Protein AF-A0A957Z8S4-F1 (afdb_monomer_lite)

Foldseek 3Di:
DQLCCQCPVVVHPQSQWDCVPPPPVTGGCLPPLQQQLLSVQLNVVVVPDPSVVSNVVSLLVLLVLQLVLQLLQQLLVCVVVVNQDDPNDHDPVSNVVSNVRSNCRSVQPLLVVCVVVVVSLVNNCNLVSQLVSLLVVLLDPDDLVSNLVSLLSNLVSLLSNCSSHVVVSVVVVVVSVVSLVVSCVVVVVVCVVCVCSSCVSVVSSVVSNCVSCVSSCVSCVVVCVVVPDPDDDDPVVCVVQAADPCLQDDDALPPPPCNVVQVPDPDPRHDSRRSHPDDD

Structure (mmCIF, N/CA/C/O backbone):
data_AF-A0A957Z8S4-F1
#
_entry.id   AF-A0A957Z8S4-F1
#
loop_
_atom_site.group_PDB
_atom_site.id
_atom_site.type_symbol
_atom_site.label_atom_id
_atom_site.label_alt_id
_atom_site.label_comp_id
_atom_site.label_asym_id
_atom_site.label_entity_id
_atom_site.label_seq_id
_atom_site.pdbx_PDB_ins_code
_atom_site.Cartn_x
_atom_site.Cartn_y
_atom_site.Cartn_z
_atom_site.occupancy
_atom_site.B_iso_or_equiv
_atom_site.auth_seq_id
_atom_site.auth_comp_id
_atom_site.auth_asym_id
_atom_site.auth_atom_id
_atom_site.pdbx_PDB_model_num
ATOM 1 N N . TRP A 1 1 ? 14.642 2.491 -13.824 1.00 86.69 1 TRP A N 1
ATOM 2 C CA . TRP A 1 1 ? 15.297 3.084 -15.006 1.00 86.69 1 TRP A CA 1
ATOM 3 C C . TRP A 1 1 ? 14.273 3.551 -16.038 1.00 86.69 1 TRP A C 1
ATOM 5 O O . TRP A 1 1 ? 14.286 4.730 -16.349 1.00 86.69 1 TRP A O 1
ATOM 15 N N . TRP A 1 2 ? 13.342 2.698 -16.491 1.00 90.06 2 TRP A N 1
ATOM 16 C CA . TRP A 1 2 ? 12.396 3.017 -17.577 1.00 90.06 2 TRP A CA 1
ATOM 17 C C . TRP A 1 2 ? 11.624 4.332 -17.405 1.00 90.06 2 TRP A C 1
ATOM 19 O O . TRP A 1 2 ? 11.578 5.152 -18.312 1.00 90.06 2 TRP A O 1
ATOM 29 N N . LEU A 1 3 ? 11.066 4.571 -16.218 1.00 92.38 3 LEU A N 1
ATOM 30 C CA . LEU A 1 3 ? 10.309 5.798 -15.957 1.00 92.38 3 LEU A CA 1
ATOM 31 C C . LEU A 1 3 ? 11.163 7.067 -16.034 1.00 92.38 3 LEU A C 1
ATOM 33 O O . LEU A 1 3 ? 10.661 8.098 -16.463 1.00 92.38 3 LEU A O 1
ATOM 37 N N . ARG A 1 4 ? 12.450 6.992 -15.667 1.00 92.12 4 ARG A N 1
ATOM 38 C CA . ARG A 1 4 ? 13.388 8.109 -15.845 1.00 92.12 4 ARG A CA 1
ATOM 39 C C . ARG A 1 4 ? 13.613 8.371 -17.330 1.00 92.12 4 ARG A C 1
ATOM 41 O O . ARG A 1 4 ? 13.445 9.501 -17.760 1.00 92.12 4 ARG A O 1
ATOM 48 N N . GLU A 1 5 ? 13.914 7.321 -18.086 1.00 92.19 5 GLU A N 1
ATOM 49 C CA . GLU A 1 5 ? 14.116 7.397 -19.536 1.00 92.19 5 GLU A CA 1
ATOM 50 C C . GLU A 1 5 ? 12.907 8.037 -20.238 1.00 92.19 5 GLU A C 1
ATOM 52 O O . GLU A 1 5 ? 13.050 8.997 -20.987 1.00 92.19 5 GLU A O 1
ATOM 57 N N . ARG A 1 6 ? 11.687 7.576 -19.935 1.00 92.12 6 ARG A N 1
ATOM 58 C CA . ARG A 1 6 ? 10.465 8.132 -20.533 1.00 92.12 6 ARG A CA 1
ATOM 59 C C . ARG A 1 6 ? 10.199 9.582 -20.141 1.00 92.12 6 ARG A C 1
ATOM 61 O O . ARG A 1 6 ? 10.007 10.423 -21.013 1.00 92.12 6 ARG A O 1
ATOM 68 N N . VAL A 1 7 ? 10.175 9.868 -18.841 1.00 93.62 7 VAL A N 1
ATOM 69 C CA . VAL A 1 7 ? 9.715 11.168 -18.331 1.00 93.62 7 VAL A CA 1
ATOM 70 C C . VAL A 1 7 ? 10.783 12.248 -18.483 1.00 93.62 7 VAL A C 1
ATOM 72 O O . VAL A 1 7 ? 10.449 13.391 -18.781 1.00 93.62 7 VAL A O 1
ATOM 75 N N . VAL A 1 8 ? 12.054 11.907 -18.262 1.00 93.31 8 VAL A N 1
ATOM 76 C CA . VAL A 1 8 ? 13.163 12.869 -18.234 1.00 93.31 8 VAL A CA 1
ATOM 77 C C . VAL A 1 8 ? 13.862 12.928 -19.581 1.00 93.31 8 VAL A C 1
ATOM 79 O O . VAL A 1 8 ? 13.931 13.999 -20.175 1.00 93.31 8 VAL A O 1
ATOM 82 N N . ASP A 1 9 ? 14.367 11.795 -20.068 1.00 92.12 9 ASP A N 1
ATOM 83 C CA . ASP A 1 9 ? 15.242 11.788 -21.244 1.00 92.12 9 ASP A CA 1
ATOM 84 C C . ASP A 1 9 ? 14.434 11.971 -22.546 1.00 92.12 9 ASP A C 1
ATOM 86 O O . ASP A 1 9 ? 14.868 12.670 -23.460 1.00 92.12 9 ASP A O 1
ATOM 90 N N . GLN A 1 10 ? 13.216 11.424 -22.607 1.00 92.88 10 GLN A N 1
ATOM 91 C CA . GLN A 1 10 ? 12.324 11.523 -23.773 1.00 92.88 10 GLN A CA 1
ATOM 92 C C . GLN A 1 10 ? 11.217 12.573 -23.627 1.00 92.88 10 GLN A C 1
ATOM 94 O O . GLN A 1 10 ? 10.448 12.777 -24.568 1.00 92.88 10 GLN A O 1
ATOM 99 N N . ALA A 1 11 ? 11.116 13.220 -22.460 1.00 92.44 11 ALA A N 1
ATOM 100 C CA . ALA A 1 11 ? 10.086 14.209 -22.139 1.00 92.44 11 ALA A CA 1
ATOM 101 C C . ALA A 1 11 ? 8.647 13.743 -22.460 1.00 92.44 11 ALA A C 1
ATOM 103 O O . ALA A 1 11 ? 7.799 14.536 -22.871 1.00 92.44 11 ALA A O 1
ATOM 104 N N . ASN A 1 12 ? 8.365 12.449 -22.272 1.00 90.94 12 ASN A N 1
ATOM 105 C CA . ASN A 1 12 ? 7.068 11.845 -22.548 1.00 90.94 12 ASN A CA 1
ATOM 106 C C . ASN A 1 12 ? 6.406 11.357 -21.250 1.00 90.94 12 ASN A C 1
ATOM 108 O O . ASN A 1 12 ? 6.950 10.525 -20.523 1.00 90.94 12 ASN A O 1
ATOM 112 N N . LEU A 1 13 ? 5.210 11.880 -20.970 1.00 89.38 13 LEU A N 1
ATOM 113 C CA . LEU A 1 13 ? 4.423 11.534 -19.783 1.00 89.38 13 LEU A CA 1
ATOM 114 C C . LEU A 1 13 ? 3.631 10.229 -19.941 1.00 89.38 13 LEU A C 1
ATOM 116 O O . LEU A 1 13 ? 3.110 9.714 -18.952 1.00 89.38 13 LEU A O 1
ATOM 120 N N . ASP A 1 14 ? 3.554 9.678 -21.153 1.00 90.62 14 ASP A N 1
ATOM 121 C CA . ASP A 1 14 ? 3.026 8.338 -21.375 1.00 90.62 14 ASP A CA 1
ATOM 122 C C . ASP A 1 14 ? 4.048 7.285 -20.922 1.00 90.62 14 ASP A C 1
ATOM 124 O O . ASP A 1 14 ? 4.946 6.863 -21.657 1.00 90.62 14 ASP A O 1
ATOM 128 N N . ILE A 1 15 ? 3.913 6.884 -19.658 1.00 92.38 15 ILE A N 1
ATOM 129 C CA . ILE A 1 15 ? 4.759 5.866 -19.027 1.00 92.38 15 ILE A CA 1
ATOM 130 C C . ILE A 1 15 ? 4.310 4.432 -19.339 1.00 92.38 15 ILE A C 1
ATOM 132 O O . ILE A 1 15 ? 5.049 3.493 -19.026 1.00 92.38 15 ILE A O 1
ATOM 136 N N . PHE A 1 16 ? 3.117 4.259 -19.916 1.00 92.94 16 PHE A N 1
ATOM 137 C CA . PHE A 1 16 ? 2.485 2.956 -20.093 1.00 92.94 16 PHE A CA 1
ATOM 138 C C . PHE A 1 16 ? 2.810 2.348 -21.454 1.00 92.94 16 PHE A C 1
ATOM 140 O O . PHE A 1 16 ? 3.095 1.159 -21.519 1.00 92.94 16 PHE A O 1
ATOM 147 N N . HIS A 1 17 ? 2.873 3.128 -22.531 1.00 90.38 17 HIS A N 1
ATOM 148 C CA . HIS A 1 17 ? 3.166 2.556 -23.846 1.00 90.38 17 HIS A CA 1
ATOM 149 C C . HIS A 1 17 ? 4.672 2.477 -24.117 1.00 90.38 17 HIS A C 1
ATOM 151 O O . HIS A 1 17 ? 5.415 3.452 -23.965 1.00 90.38 17 HIS A O 1
ATOM 157 N N . ALA A 1 18 ? 5.147 1.313 -24.567 1.00 89.19 18 ALA A N 1
ATOM 158 C CA . ALA A 1 18 ? 6.527 1.077 -24.986 1.00 89.19 18 ALA A CA 1
ATOM 159 C C . ALA A 1 18 ? 6.583 0.648 -26.462 1.00 89.19 18 ALA A C 1
ATOM 161 O O . ALA A 1 18 ? 6.181 -0.454 -26.815 1.00 89.19 18 ALA A O 1
ATOM 162 N N . GLY A 1 19 ? 7.108 1.523 -27.330 1.00 86.06 19 GLY A N 1
ATOM 163 C CA . GLY A 1 19 ? 7.147 1.302 -28.789 1.00 86.06 19 GLY A CA 1
ATOM 164 C C . GLY A 1 19 ? 8.352 0.507 -29.305 1.00 86.06 19 GLY A C 1
ATOM 165 O O . GLY A 1 19 ? 8.361 0.072 -30.455 1.00 86.06 19 GLY A O 1
ATOM 166 N N . TRP A 1 20 ? 9.380 0.337 -28.472 1.00 85.75 20 TRP A N 1
ATOM 167 C CA . TRP A 1 20 ? 10.589 -0.419 -28.815 1.00 85.75 20 TRP A CA 1
ATOM 168 C C . TRP A 1 20 ? 10.516 -1.879 -28.353 1.00 85.75 20 TRP A C 1
ATOM 170 O O . TRP A 1 20 ? 11.159 -2.741 -28.947 1.00 85.75 20 TRP A O 1
ATOM 180 N N . MET A 1 21 ? 9.728 -2.171 -27.313 1.00 87.50 21 MET A N 1
ATOM 181 C CA . MET A 1 21 ? 9.414 -3.547 -26.934 1.00 87.50 21 MET A CA 1
ATOM 182 C C . MET A 1 21 ? 8.432 -4.122 -27.957 1.00 87.50 21 MET A C 1
ATOM 184 O O . MET A 1 21 ? 7.448 -3.470 -28.292 1.00 87.50 21 MET A O 1
ATOM 188 N N . PHE A 1 22 ? 8.704 -5.332 -28.451 1.00 87.62 22 PHE A N 1
ATOM 189 C CA . PHE A 1 22 ? 7.856 -6.027 -29.431 1.00 87.62 22 PHE A CA 1
ATOM 190 C C . PHE A 1 22 ? 7.586 -5.225 -30.716 1.00 87.62 22 PHE A C 1
ATOM 192 O O . PHE A 1 22 ? 6.494 -5.277 -31.277 1.00 87.62 22 PHE A O 1
ATOM 199 N N . HIS A 1 23 ? 8.574 -4.470 -31.205 1.00 87.56 23 HIS A N 1
ATOM 200 C CA . HIS A 1 23 ? 8.442 -3.745 -32.471 1.00 87.56 23 HIS A CA 1
ATOM 201 C C . HIS A 1 23 ? 8.105 -4.706 -33.637 1.00 87.56 23 HIS A C 1
ATOM 203 O O . HIS A 1 23 ? 8.753 -5.751 -33.743 1.00 87.56 23 HIS A O 1
ATOM 209 N N . PRO A 1 24 ? 7.142 -4.379 -34.528 1.00 88.44 24 PRO A N 1
ATOM 210 C CA . PRO A 1 24 ? 6.407 -3.109 -34.660 1.00 88.44 24 PRO A CA 1
ATOM 211 C C . PRO A 1 24 ? 5.082 -3.015 -33.879 1.00 88.44 24 PRO A C 1
ATOM 213 O O . PRO A 1 24 ? 4.382 -2.017 -34.005 1.00 88.44 24 PRO A O 1
ATOM 216 N N . ILE A 1 25 ? 4.724 -4.033 -33.094 1.00 83.38 25 ILE A N 1
ATOM 217 C CA . ILE A 1 25 ? 3.415 -4.168 -32.433 1.00 83.38 25 ILE A CA 1
ATOM 218 C C . ILE A 1 25 ? 3.286 -3.222 -31.230 1.00 83.38 25 ILE A C 1
ATOM 220 O O . ILE A 1 25 ? 2.195 -2.717 -30.977 1.00 83.38 25 ILE A O 1
ATOM 224 N N . SER A 1 26 ? 4.400 -2.906 -30.554 1.00 86.25 26 SER A N 1
ATOM 225 C CA . SER A 1 26 ? 4.443 -2.173 -29.275 1.00 86.25 26 SER A CA 1
ATOM 226 C C . SER A 1 26 ? 3.726 -2.910 -28.135 1.00 86.25 26 SER A C 1
ATOM 228 O O . SER A 1 26 ? 3.132 -3.965 -28.342 1.00 86.25 26 SER A O 1
ATOM 230 N N . ILE A 1 27 ? 3.835 -2.405 -26.905 1.00 88.88 27 ILE A N 1
ATOM 231 C CA . ILE A 1 27 ? 3.168 -3.014 -25.748 1.00 88.88 27 ILE A CA 1
ATOM 232 C C . ILE A 1 27 ? 2.672 -1.968 -24.754 1.00 88.88 27 ILE A C 1
ATOM 234 O O . ILE A 1 27 ? 3.336 -0.952 -24.515 1.00 88.88 27 ILE A O 1
ATOM 238 N N . ASN A 1 28 ? 1.525 -2.254 -24.143 1.00 90.38 28 ASN A N 1
ATOM 239 C CA . ASN A 1 28 ? 0.973 -1.487 -23.040 1.00 90.38 28 ASN A CA 1
ATOM 240 C C . ASN A 1 28 ? 1.389 -2.092 -21.695 1.00 90.38 28 ASN A C 1
ATOM 242 O O . ASN A 1 28 ? 0.895 -3.130 -21.262 1.00 90.38 28 ASN A O 1
ATOM 246 N N . LEU A 1 29 ? 2.295 -1.411 -21.002 1.00 90.50 29 LEU A N 1
ATOM 247 C CA . LEU A 1 29 ? 2.830 -1.816 -19.708 1.00 90.50 29 LEU A CA 1
ATOM 248 C C . LEU A 1 29 ? 1.815 -1.690 -18.564 1.00 90.50 29 LEU A C 1
ATOM 250 O O . LEU A 1 29 ? 2.108 -2.168 -17.471 1.00 90.50 29 LEU A O 1
ATOM 254 N N . ALA A 1 30 ? 0.640 -1.083 -18.782 1.00 88.44 30 ALA A N 1
ATOM 255 C CA . ALA A 1 30 ? -0.417 -1.020 -17.770 1.00 88.44 30 ALA A CA 1
ATOM 256 C C . ALA A 1 30 ? -0.962 -2.412 -17.393 1.00 88.44 30 ALA A C 1
ATOM 258 O O . ALA A 1 30 ? -1.397 -2.603 -16.260 1.00 88.44 30 ALA A O 1
ATOM 259 N N . PHE A 1 31 ? -0.889 -3.383 -18.311 1.00 84.19 31 PHE A N 1
ATOM 260 C CA . PHE A 1 31 ? -1.257 -4.788 -18.074 1.00 84.19 31 PHE A CA 1
ATOM 261 C C . PHE A 1 31 ? -0.089 -5.661 -17.593 1.00 84.19 31 PHE A C 1
ATOM 263 O O . PHE A 1 31 ? -0.264 -6.854 -17.349 1.00 84.19 31 PHE A O 1
ATOM 270 N N . TYR A 1 32 ? 1.104 -5.084 -17.446 1.00 82.62 32 TYR A N 1
ATOM 271 C CA . TYR A 1 32 ? 2.306 -5.783 -16.999 1.00 82.62 32 TYR A CA 1
ATOM 272 C C . TYR A 1 32 ? 2.748 -5.285 -15.620 1.00 82.62 32 TYR A C 1
ATOM 274 O O . TYR A 1 32 ? 2.189 -4.349 -15.054 1.00 82.62 32 TYR A O 1
ATOM 282 N N . THR A 1 33 ? 3.786 -5.908 -15.065 1.00 81.00 33 THR A N 1
ATOM 283 C CA . THR A 1 33 ? 4.333 -5.646 -13.721 1.00 81.00 33 THR A CA 1
ATOM 284 C C . THR A 1 33 ? 5.097 -4.317 -13.606 1.00 81.00 33 THR A C 1
ATOM 286 O O . THR A 1 33 ? 6.100 -4.208 -12.893 1.00 81.00 33 THR A O 1
ATOM 289 N N . LEU A 1 34 ? 4.652 -3.275 -14.316 1.00 88.56 34 LEU A N 1
ATOM 290 C CA . LEU A 1 34 ? 5.180 -1.932 -14.145 1.00 88.56 34 LEU A CA 1
ATOM 291 C C . LEU A 1 34 ? 4.868 -1.454 -12.723 1.00 88.56 34 LEU A C 1
ATOM 293 O O . LEU A 1 34 ? 3.748 -1.589 -12.239 1.00 88.56 34 LEU A O 1
ATOM 297 N N . THR A 1 35 ? 5.852 -0.834 -12.072 1.00 92.25 35 THR A N 1
ATOM 298 C CA . THR A 1 35 ? 5.706 -0.267 -10.722 1.00 92.25 35 THR A CA 1
ATOM 299 C C . THR A 1 35 ? 5.835 1.262 -10.758 1.00 92.25 35 THR A C 1
ATOM 301 O O . THR A 1 35 ? 6.881 1.802 -10.373 1.00 92.25 35 THR A O 1
ATOM 304 N N . PRO A 1 36 ? 4.823 2.008 -11.263 1.00 93.94 36 PRO A N 1
ATOM 305 C CA . PRO A 1 36 ? 4.946 3.441 -11.499 1.00 93.94 36 PRO A CA 1
ATOM 306 C C . PRO A 1 36 ? 5.420 4.250 -10.300 1.00 93.94 36 PRO A C 1
ATOM 308 O O . PRO A 1 36 ? 6.302 5.090 -10.450 1.00 93.94 36 PRO A O 1
ATOM 311 N N . LEU A 1 37 ? 4.896 3.980 -9.102 1.00 94.50 37 LEU A N 1
ATOM 312 C CA . LEU A 1 37 ? 5.285 4.741 -7.915 1.00 94.50 37 LEU A CA 1
ATOM 313 C C . LEU A 1 37 ? 6.775 4.571 -7.604 1.00 94.50 37 LEU A C 1
ATOM 315 O O . LEU A 1 37 ? 7.484 5.557 -7.417 1.00 94.50 37 LEU A O 1
ATOM 319 N N . ASN A 1 38 ? 7.266 3.331 -7.603 1.00 93.50 38 ASN A N 1
ATOM 320 C CA . ASN A 1 38 ? 8.678 3.045 -7.354 1.00 93.50 38 ASN A CA 1
ATOM 321 C C . ASN A 1 38 ? 9.562 3.663 -8.441 1.00 93.50 38 ASN A C 1
ATOM 323 O O . ASN A 1 38 ? 10.593 4.263 -8.140 1.00 93.50 38 ASN A O 1
ATOM 327 N N . GLY A 1 39 ? 9.146 3.570 -9.705 1.00 93.31 39 GLY A N 1
ATOM 328 C CA . GLY A 1 39 ? 9.870 4.181 -10.810 1.00 93.31 39 GLY A CA 1
ATOM 329 C C . GLY A 1 39 ? 9.919 5.708 -10.712 1.00 93.31 39 GLY A C 1
ATOM 330 O O . GLY A 1 39 ? 10.995 6.269 -10.896 1.00 93.31 39 GLY A O 1
ATOM 331 N N . LEU A 1 40 ? 8.822 6.377 -10.349 1.00 94.38 40 LEU A N 1
ATOM 332 C CA . LEU A 1 40 ? 8.774 7.833 -10.173 1.00 94.38 40 LEU A CA 1
ATOM 333 C C . LEU A 1 40 ? 9.634 8.284 -8.987 1.00 94.38 40 LEU A C 1
ATOM 335 O O . LEU A 1 40 ? 10.447 9.195 -9.131 1.00 94.38 40 LEU A O 1
ATOM 339 N N . LEU A 1 41 ? 9.537 7.602 -7.841 1.00 94.44 41 LEU A N 1
ATOM 340 C CA . LEU A 1 41 ? 10.402 7.870 -6.686 1.00 94.44 41 LEU A CA 1
ATOM 341 C C . LEU A 1 41 ? 11.883 7.656 -7.029 1.00 94.44 41 LEU A C 1
ATOM 343 O O . LEU A 1 41 ? 12.749 8.404 -6.571 1.00 94.44 41 LEU A O 1
ATOM 347 N N . SER A 1 42 ? 12.181 6.676 -7.887 1.00 95.12 42 SER A N 1
ATOM 348 C CA . SER A 1 42 ? 13.548 6.424 -8.335 1.00 95.12 42 SER A CA 1
ATOM 349 C C . SER A 1 42 ? 14.124 7.574 -9.162 1.00 95.12 42 SER A C 1
ATOM 351 O O . SER A 1 42 ? 15.343 7.712 -9.174 1.00 95.12 42 SER A O 1
ATOM 353 N N . ILE A 1 43 ? 13.306 8.394 -9.839 1.00 94.69 43 ILE A N 1
ATOM 354 C CA . ILE A 1 43 ? 13.785 9.545 -10.629 1.00 94.69 43 ILE A CA 1
ATOM 355 C C . ILE A 1 43 ? 14.454 10.560 -9.703 1.00 94.69 43 ILE A C 1
ATOM 357 O O . ILE A 1 43 ? 15.586 10.969 -9.956 1.00 94.69 43 ILE A O 1
ATOM 361 N N . ALA A 1 44 ? 13.785 10.911 -8.600 1.00 93.19 44 ALA A N 1
ATOM 362 C CA . ALA A 1 44 ? 14.321 11.846 -7.617 1.00 93.19 44 ALA A CA 1
ATOM 363 C C . ALA A 1 44 ? 15.643 11.336 -7.020 1.00 93.19 44 ALA A C 1
ATOM 365 O O . ALA A 1 44 ? 16.615 12.082 -6.949 1.00 93.19 44 ALA A O 1
ATOM 366 N N . LEU A 1 45 ? 15.719 10.049 -6.666 1.00 94.38 45 LEU A N 1
ATOM 367 C CA . LEU A 1 45 ? 16.945 9.443 -6.131 1.00 94.38 45 LEU A CA 1
ATOM 368 C C . LEU A 1 45 ? 18.079 9.390 -7.166 1.00 94.38 45 LEU A C 1
ATOM 370 O O . LEU A 1 45 ? 19.230 9.654 -6.830 1.00 94.38 45 LEU A O 1
ATOM 374 N N . GLN A 1 46 ? 17.760 9.105 -8.429 1.00 94.69 46 GLN A N 1
ATOM 375 C CA . GLN A 1 46 ? 18.736 9.055 -9.522 1.00 94.69 46 GLN A CA 1
ATOM 376 C C . GLN A 1 46 ? 19.293 10.430 -9.923 1.00 94.69 46 GLN A C 1
ATOM 378 O O . GLN A 1 46 ? 20.227 10.487 -10.718 1.00 94.69 46 GLN A O 1
ATOM 383 N N . SER A 1 47 ? 18.760 11.536 -9.388 1.00 91.25 47 SER A N 1
ATOM 384 C CA . SER A 1 47 ? 19.346 12.871 -9.594 1.00 91.25 47 SER A CA 1
ATOM 385 C C . SER A 1 47 ? 20.708 13.037 -8.906 1.00 91.25 47 SER A C 1
ATOM 387 O O . SER A 1 47 ? 21.537 13.808 -9.381 1.00 91.25 47 SER A O 1
ATOM 389 N N . GLY A 1 48 ? 20.951 12.297 -7.816 1.00 92.38 48 GLY A N 1
ATOM 390 C CA . GLY A 1 48 ? 22.203 12.347 -7.051 1.00 92.38 48 GLY A CA 1
ATOM 391 C C . GLY A 1 48 ? 22.853 10.986 -6.793 1.00 92.38 48 GLY A C 1
ATOM 392 O O . GLY A 1 48 ? 23.991 10.941 -6.338 1.00 92.38 48 GLY A O 1
ATOM 393 N N . LEU A 1 49 ? 22.158 9.878 -7.065 1.00 95.00 49 LEU A N 1
ATOM 394 C CA . LEU A 1 49 ? 22.628 8.516 -6.804 1.00 95.00 49 LEU A CA 1
ATOM 395 C C . LEU A 1 49 ? 22.635 7.675 -8.083 1.00 95.00 49 LEU A C 1
ATOM 397 O O . LEU A 1 49 ? 21.909 7.945 -9.038 1.00 95.00 49 LEU A O 1
ATOM 401 N N . SER A 1 50 ? 23.419 6.595 -8.086 1.00 95.81 50 SER A N 1
ATOM 402 C CA . SER A 1 50 ? 23.367 5.610 -9.168 1.00 95.81 50 SER A CA 1
ATOM 403 C C . SER A 1 50 ? 22.037 4.850 -9.167 1.00 95.81 50 SER A C 1
ATOM 405 O O . SER A 1 50 ? 21.384 4.700 -8.131 1.00 95.81 50 SER A O 1
ATOM 407 N N . LEU A 1 51 ? 21.655 4.299 -10.323 1.00 93.88 51 LEU A N 1
ATOM 408 C CA . LEU A 1 51 ? 20.459 3.459 -10.460 1.00 93.88 51 LEU A CA 1
ATOM 409 C C . LEU A 1 51 ? 20.448 2.290 -9.461 1.00 93.88 51 LEU A C 1
ATOM 411 O O . LEU A 1 51 ? 19.410 1.999 -8.869 1.00 93.88 51 LEU A O 1
ATOM 415 N N . ILE A 1 52 ? 21.599 1.642 -9.260 1.00 95.06 52 ILE A N 1
ATOM 416 C CA . ILE A 1 52 ? 21.740 0.502 -8.345 1.00 95.06 52 ILE A CA 1
ATOM 417 C C . ILE A 1 52 ? 21.443 0.946 -6.911 1.00 95.06 52 ILE A C 1
ATOM 419 O O . ILE A 1 52 ? 20.655 0.311 -6.211 1.00 95.06 52 ILE A O 1
ATOM 423 N N . LEU A 1 53 ? 22.031 2.066 -6.480 1.00 95.81 53 LEU A N 1
ATOM 424 C CA . LEU A 1 53 ? 21.821 2.580 -5.133 1.00 95.81 53 LEU A CA 1
ATOM 425 C C . LEU A 1 53 ? 20.375 3.049 -4.931 1.00 95.81 53 LEU A C 1
ATOM 427 O O . LEU A 1 53 ? 19.763 2.705 -3.924 1.00 95.81 53 LEU A O 1
ATOM 431 N N . ALA A 1 54 ? 19.796 3.753 -5.907 1.00 95.31 54 ALA A N 1
ATOM 432 C CA . ALA A 1 54 ? 18.394 4.162 -5.869 1.00 95.31 54 ALA A CA 1
ATOM 433 C C . ALA A 1 54 ? 17.445 2.954 -5.754 1.00 95.31 54 ALA A C 1
ATOM 435 O O . ALA A 1 54 ? 16.527 2.970 -4.935 1.00 95.31 54 ALA A O 1
ATOM 436 N N . SER A 1 55 ? 17.692 1.888 -6.523 1.00 93.31 55 SER A N 1
ATOM 437 C CA . SER A 1 55 ? 16.894 0.658 -6.469 1.00 93.31 55 SER A CA 1
ATOM 438 C C . SER A 1 55 ? 16.998 -0.031 -5.107 1.00 93.31 55 SER A C 1
ATOM 440 O O . SER A 1 55 ? 15.977 -0.399 -4.530 1.00 93.31 55 SER A O 1
ATOM 442 N N . ASN A 1 56 ? 18.210 -0.167 -4.562 1.00 94.50 56 ASN A N 1
ATOM 443 C CA . ASN A 1 56 ? 18.424 -0.788 -3.253 1.00 94.50 56 ASN A CA 1
ATOM 444 C C . ASN A 1 56 ? 17.812 0.029 -2.111 1.00 94.50 56 ASN A C 1
ATOM 446 O O . ASN A 1 56 ? 17.249 -0.547 -1.186 1.00 94.50 56 ASN A O 1
ATOM 450 N N . LEU A 1 57 ? 17.868 1.362 -2.177 1.00 95.81 57 LEU A N 1
ATOM 451 C CA . LEU A 1 57 ? 17.238 2.227 -1.178 1.00 95.81 57 LEU A CA 1
ATOM 452 C C . LEU A 1 57 ? 15.710 2.137 -1.212 1.00 95.81 57 LEU A C 1
ATOM 454 O O . LEU A 1 57 ? 15.085 2.117 -0.153 1.00 95.81 57 LEU A O 1
ATOM 458 N N . LEU A 1 58 ? 15.099 2.048 -2.397 1.00 95.06 58 LEU A N 1
ATOM 459 C CA . LEU A 1 58 ? 13.652 1.833 -2.526 1.00 95.06 58 LEU A CA 1
ATOM 460 C C . LEU A 1 58 ? 13.228 0.445 -2.044 1.00 95.06 58 LEU A C 1
ATOM 462 O O . LEU A 1 58 ? 12.198 0.300 -1.384 1.00 95.06 58 LEU A O 1
ATOM 466 N N . LEU A 1 59 ? 14.037 -0.573 -2.330 1.00 94.62 59 LEU A N 1
ATOM 467 C CA . LEU A 1 59 ? 13.808 -1.908 -1.801 1.00 94.62 59 LEU A CA 1
ATOM 468 C C . LEU A 1 59 ? 13.926 -1.910 -0.270 1.00 94.62 59 LEU A C 1
ATOM 470 O O . LEU A 1 59 ? 13.035 -2.408 0.406 1.00 94.62 59 LEU A O 1
ATOM 474 N N . LEU A 1 60 ? 14.965 -1.291 0.296 1.00 95.38 60 LEU A N 1
ATOM 475 C CA . LEU A 1 60 ? 15.154 -1.185 1.745 1.00 95.38 60 LEU A CA 1
ATOM 476 C C . LEU A 1 60 ? 14.017 -0.404 2.419 1.00 95.38 60 LEU A C 1
ATOM 478 O O . LEU A 1 60 ? 13.506 -0.822 3.460 1.00 95.38 60 LEU A O 1
ATOM 482 N N . SER A 1 61 ? 13.582 0.707 1.818 1.00 95.62 61 SER A N 1
ATOM 483 C CA . SER A 1 61 ? 12.491 1.521 2.360 1.00 95.62 61 SER A CA 1
ATOM 484 C C . SER A 1 61 ? 11.190 0.728 2.449 1.00 95.62 61 SER A C 1
ATOM 486 O O . SER A 1 61 ? 10.431 0.902 3.397 1.00 95.62 61 SER A O 1
ATOM 488 N N . THR A 1 62 ? 10.971 -0.218 1.539 1.00 94.69 62 THR A N 1
ATOM 489 C CA . THR A 1 62 ? 9.818 -1.116 1.556 1.00 94.69 62 THR A CA 1
ATOM 490 C C . THR A 1 62 ? 9.771 -2.021 2.799 1.00 94.69 62 THR A C 1
ATOM 492 O O . THR A 1 62 ? 8.682 -2.335 3.295 1.00 94.69 62 THR A O 1
ATOM 495 N N . PHE A 1 63 ? 10.923 -2.430 3.342 1.00 95.50 63 PHE A N 1
ATOM 496 C CA . PHE A 1 63 ? 11.002 -3.168 4.610 1.00 95.50 63 PHE A CA 1
ATOM 497 C C . PHE A 1 63 ? 10.713 -2.245 5.795 1.00 95.50 63 PHE A C 1
ATOM 499 O O . PHE A 1 63 ? 9.851 -2.542 6.622 1.00 95.50 63 PHE A O 1
ATOM 506 N N . VAL A 1 64 ? 11.393 -1.096 5.841 1.00 96.81 64 VAL A N 1
ATOM 507 C CA . VAL A 1 64 ? 11.309 -0.140 6.955 1.00 96.81 64 VAL A CA 1
ATOM 508 C C . VAL A 1 64 ? 9.909 0.462 7.072 1.00 96.81 64 VAL A C 1
ATOM 510 O O . VAL A 1 64 ? 9.321 0.453 8.151 1.00 96.81 64 VAL A O 1
ATOM 513 N N . LEU A 1 65 ? 9.345 0.949 5.965 1.00 97.56 65 LEU A N 1
ATOM 514 C CA . LEU A 1 65 ? 8.012 1.549 5.936 1.00 97.56 65 LEU A CA 1
ATOM 515 C C . LEU A 1 65 ? 6.929 0.512 6.234 1.00 97.56 65 LEU A C 1
ATOM 517 O O . LEU A 1 65 ? 6.017 0.808 6.999 1.00 97.56 65 LEU A O 1
ATOM 521 N N . GLY A 1 66 ? 7.046 -0.710 5.705 1.00 96.69 66 GLY A N 1
ATOM 522 C CA . GLY A 1 66 ? 6.109 -1.790 6.022 1.00 96.69 66 GLY A CA 1
ATOM 523 C C . GLY A 1 66 ? 6.126 -2.160 7.510 1.00 96.69 66 GLY A C 1
ATOM 524 O O . GLY A 1 66 ? 5.069 -2.267 8.137 1.00 96.69 66 GLY A O 1
ATOM 525 N N . ALA A 1 67 ? 7.321 -2.298 8.096 1.00 97.00 67 ALA A N 1
ATOM 526 C CA . ALA A 1 67 ? 7.479 -2.565 9.523 1.00 97.00 67 ALA A CA 1
ATOM 527 C C . ALA A 1 67 ? 6.911 -1.428 10.379 1.00 97.00 67 ALA A C 1
ATOM 529 O O . ALA A 1 67 ? 6.145 -1.666 11.312 1.00 97.00 67 ALA A O 1
ATOM 530 N N . TYR A 1 68 ? 7.233 -0.183 10.024 1.00 98.00 68 TYR A N 1
ATOM 531 C CA . TYR A 1 68 ? 6.764 0.999 10.736 1.00 98.00 68 TYR A CA 1
ATOM 532 C C . TYR A 1 68 ? 5.242 1.176 10.643 1.00 98.00 68 TYR A C 1
ATOM 534 O O . TYR A 1 68 ? 4.586 1.433 11.651 1.00 98.00 68 TYR A O 1
ATOM 542 N N . GLY A 1 69 ? 4.654 0.979 9.462 1.00 97.81 69 GLY A N 1
ATOM 543 C CA . GLY A 1 69 ? 3.205 1.036 9.280 1.00 97.81 69 GLY A CA 1
ATOM 544 C C . GLY A 1 69 ? 2.478 -0.009 10.127 1.00 97.81 69 GLY A C 1
ATOM 545 O O . GLY A 1 69 ? 1.462 0.299 10.748 1.00 97.81 69 GLY A O 1
ATOM 546 N N . THR A 1 70 ? 3.030 -1.221 10.220 1.00 97.75 70 THR A N 1
ATOM 547 C CA . THR A 1 70 ? 2.467 -2.292 11.056 1.00 97.75 70 THR A CA 1
ATOM 548 C C . THR A 1 70 ? 2.633 -1.998 12.544 1.00 97.75 70 THR A C 1
ATOM 550 O O . THR A 1 70 ? 1.689 -2.179 13.310 1.00 97.75 70 THR A O 1
ATOM 553 N N . PHE A 1 71 ? 3.784 -1.465 12.958 1.00 97.44 71 PHE A N 1
ATOM 554 C CA . PHE A 1 71 ? 3.995 -0.977 14.321 1.00 97.44 71 PHE A CA 1
ATOM 555 C C . PHE A 1 71 ? 2.917 0.045 14.721 1.00 97.44 71 PHE A C 1
ATOM 557 O O . PHE A 1 71 ? 2.270 -0.105 15.758 1.00 97.44 71 PHE A O 1
ATOM 564 N N . LEU A 1 72 ? 2.655 1.043 13.868 1.00 96.81 72 LEU A N 1
ATOM 565 C CA . LEU A 1 72 ? 1.605 2.037 14.108 1.00 96.81 72 LEU A CA 1
ATOM 566 C C . LEU A 1 72 ? 0.205 1.417 14.143 1.00 96.81 72 LEU A C 1
ATOM 568 O O . LEU A 1 72 ? -0.611 1.810 14.975 1.00 96.81 72 LEU A O 1
ATOM 572 N N . LEU A 1 73 ? -0.074 0.456 13.259 1.00 96.75 73 LEU A N 1
ATOM 573 C CA . LEU A 1 73 ? -1.337 -0.276 13.230 1.00 96.75 73 LEU A CA 1
ATOM 574 C C . LEU A 1 73 ? -1.590 -1.016 14.547 1.00 96.75 73 LEU A C 1
ATOM 576 O O . LEU A 1 73 ? -2.669 -0.877 15.119 1.00 96.75 73 LEU A O 1
ATOM 580 N N . VAL A 1 74 ? -0.601 -1.753 15.056 1.00 95.44 74 VAL A N 1
ATOM 581 C CA . VAL A 1 74 ? -0.730 -2.517 16.306 1.00 95.44 74 VAL A CA 1
ATOM 582 C C . VAL A 1 74 ? -0.920 -1.590 17.506 1.00 95.44 74 VAL A C 1
ATOM 584 O O . VAL A 1 74 ? -1.800 -1.846 18.332 1.00 95.44 74 VAL A O 1
ATOM 587 N N . LEU A 1 75 ? -0.159 -0.493 17.591 1.00 93.31 75 LEU A N 1
ATOM 588 C CA . LEU A 1 75 ? -0.357 0.513 18.641 1.00 93.31 75 LEU A CA 1
ATOM 589 C C . LEU A 1 75 ? -1.772 1.092 18.601 1.00 93.31 75 LEU A C 1
ATOM 591 O O . LEU A 1 75 ? -2.441 1.176 19.629 1.00 93.31 75 LEU A O 1
ATOM 595 N N . ASP A 1 76 ? -2.244 1.448 17.409 1.00 93.12 76 ASP A N 1
ATOM 596 C CA . ASP A 1 76 ? -3.552 2.059 17.221 1.00 93.12 76 ASP A CA 1
ATOM 597 C C . ASP A 1 76 ? -4.714 1.115 17.563 1.00 93.12 76 ASP A C 1
ATOM 599 O O . ASP A 1 76 ? -5.702 1.561 18.146 1.00 93.12 76 ASP A O 1
ATOM 603 N N . GLN A 1 77 ? -4.609 -0.179 17.242 1.00 91.38 77 GLN A N 1
ATOM 604 C CA . GLN A 1 77 ? -5.621 -1.163 17.647 1.00 91.38 77 GLN A CA 1
ATOM 605 C C . GLN A 1 77 ? -5.565 -1.469 19.147 1.00 91.38 77 GLN A C 1
ATOM 607 O O . GLN A 1 77 ? -6.611 -1.629 19.772 1.00 91.38 77 GLN A O 1
ATOM 612 N N . SER A 1 78 ? -4.369 -1.490 19.742 1.00 88.88 78 SER A N 1
ATOM 613 C CA . SER A 1 78 ? -4.206 -1.709 21.186 1.00 88.88 78 SER A CA 1
ATOM 614 C C . SER A 1 78 ? -4.793 -0.550 21.995 1.00 88.88 78 SER A C 1
ATOM 616 O O . SER A 1 78 ? -5.514 -0.780 22.963 1.00 88.88 78 SER A O 1
ATOM 618 N N . ALA A 1 79 ? -4.565 0.693 21.548 1.00 83.44 79 ALA A N 1
ATOM 619 C CA . ALA A 1 79 ? -5.175 1.885 22.138 1.00 83.44 79 ALA A CA 1
ATOM 620 C C . ALA A 1 79 ? -6.704 1.856 22.051 1.00 83.44 79 ALA A C 1
ATOM 622 O O . ALA A 1 79 ? -7.383 2.223 23.000 1.00 83.44 79 ALA A O 1
ATOM 623 N N . ALA A 1 80 ? -7.251 1.426 20.910 1.00 80.69 80 ALA A N 1
ATOM 624 C CA . ALA A 1 80 ? -8.692 1.426 20.681 1.00 80.69 80 ALA A CA 1
ATOM 625 C C . ALA A 1 80 ? -9.461 0.413 21.542 1.00 80.69 80 ALA A C 1
ATOM 627 O O . ALA A 1 80 ? -10.658 0.591 21.749 1.00 80.69 80 ALA A O 1
ATOM 628 N N . GLY A 1 81 ? -8.797 -0.644 22.016 1.00 74.00 81 GLY A N 1
ATOM 629 C CA . GLY A 1 81 ? -9.385 -1.621 22.932 1.00 74.00 81 GLY A CA 1
ATOM 630 C C . GLY A 1 81 ? -9.221 -1.283 24.417 1.00 74.00 81 GLY A C 1
ATOM 631 O O . GLY A 1 81 ? -9.567 -2.125 25.238 1.00 74.00 81 GLY A O 1
ATOM 632 N N . ASP A 1 82 ? -8.629 -0.132 24.768 1.00 67.25 82 ASP A N 1
ATOM 633 C CA . ASP A 1 82 ? -8.147 0.206 26.123 1.00 67.25 82 ASP A CA 1
ATOM 634 C C . ASP A 1 82 ? -7.189 -0.843 26.733 1.00 67.25 82 ASP A C 1
ATOM 636 O O . ASP A 1 82 ? -6.869 -0.823 27.925 1.00 67.25 82 ASP A O 1
ATOM 640 N N . ILE A 1 83 ? -6.670 -1.765 25.916 1.00 63.78 83 ILE A N 1
ATOM 641 C CA . ILE A 1 83 ? -5.797 -2.842 26.371 1.00 63.78 83 ILE A CA 1
ATOM 642 C C . ILE A 1 83 ? -4.430 -2.227 26.662 1.00 63.78 83 ILE A C 1
ATOM 644 O O . ILE A 1 83 ? -3.699 -1.864 25.749 1.00 63.78 83 ILE A O 1
ATOM 648 N N . GLY A 1 84 ? -4.103 -2.110 27.953 1.00 56.84 84 GLY A N 1
ATOM 649 C CA . GLY A 1 84 ? -2.790 -1.743 28.497 1.00 56.84 84 GLY A CA 1
ATOM 650 C C . GLY A 1 84 ? -2.317 -0.305 28.248 1.00 56.84 84 GLY A C 1
ATOM 651 O O . GLY A 1 84 ? -1.113 -0.038 28.317 1.00 56.84 84 GLY A O 1
ATOM 652 N N . MET A 1 85 ? -3.244 0.634 28.043 1.00 59.50 85 MET A N 1
ATOM 653 C CA . MET A 1 85 ? -2.971 2.054 28.277 1.00 59.50 85 MET A CA 1
ATOM 654 C C . MET A 1 85 ? -3.022 2.356 29.782 1.00 59.50 85 MET A C 1
ATOM 656 O O . MET A 1 85 ? -4.011 2.063 30.450 1.00 59.50 85 MET A O 1
ATOM 660 N N . ARG A 1 86 ? -1.955 2.947 30.330 1.00 58.28 86 ARG A N 1
ATOM 661 C CA . ARG A 1 86 ? -1.921 3.500 31.695 1.00 58.28 86 ARG A CA 1
ATOM 662 C C . ARG A 1 86 ? -1.562 4.978 31.598 1.00 58.28 86 ARG A C 1
ATOM 664 O O . ARG A 1 86 ? -0.551 5.308 30.990 1.00 58.28 86 ARG A O 1
ATOM 671 N N . GLU A 1 87 ? -2.406 5.855 32.144 1.00 64.62 87 GLU A N 1
ATOM 672 C CA . GLU A 1 87 ? -2.178 7.316 32.165 1.00 64.62 87 GLU A CA 1
ATOM 673 C C . GLU A 1 87 ? -1.859 7.918 30.778 1.00 64.62 87 GLU A C 1
ATOM 675 O O . GLU A 1 87 ? -0.994 8.776 30.628 1.00 64.62 87 GLU A O 1
ATOM 680 N N . GLY A 1 88 ? -2.522 7.430 29.722 1.00 69.00 88 GLY A N 1
ATOM 681 C CA . GLY A 1 88 ? -2.299 7.904 28.347 1.00 69.00 88 GLY A CA 1
ATOM 682 C C . GLY A 1 88 ? -0.977 7.453 27.713 1.00 69.00 88 GLY A C 1
ATOM 683 O O . GLY A 1 88 ? -0.667 7.866 26.597 1.00 69.00 88 GLY A O 1
ATOM 684 N N . THR A 1 89 ? -0.217 6.586 28.387 1.00 74.62 89 THR A N 1
ATOM 685 C CA . THR A 1 89 ? 1.026 6.001 27.877 1.00 74.62 89 THR A CA 1
ATOM 686 C C . THR A 1 89 ? 0.840 4.509 27.607 1.00 74.62 89 THR A C 1
ATOM 688 O O . THR A 1 89 ? 0.188 3.785 28.367 1.00 74.62 89 THR A O 1
ATOM 691 N N . TYR A 1 90 ? 1.425 4.027 26.510 1.00 78.94 90 TYR A N 1
ATOM 692 C CA . TYR A 1 90 ? 1.442 2.602 26.193 1.00 78.94 90 TYR A CA 1
ATOM 693 C C . TYR A 1 90 ? 2.297 1.839 27.203 1.00 78.94 90 TYR A C 1
ATOM 695 O O . TYR A 1 90 ? 3.459 2.182 27.435 1.00 78.94 90 TYR A O 1
ATOM 703 N N . GLY A 1 91 ? 1.756 0.755 27.760 1.00 84.25 91 GLY A N 1
ATOM 704 C CA . GLY A 1 91 ? 2.561 -0.193 28.518 1.00 84.25 91 GLY A CA 1
ATOM 705 C C . GLY A 1 91 ? 3.715 -0.743 27.671 1.00 84.25 91 GLY A C 1
ATOM 706 O O . GLY A 1 91 ? 3.571 -0.986 26.471 1.00 84.25 91 GLY A O 1
ATOM 707 N N . ARG A 1 92 ? 4.868 -0.992 28.304 1.00 86.75 92 ARG A N 1
ATOM 708 C CA . ARG A 1 92 ? 6.069 -1.531 27.636 1.00 86.75 92 ARG A CA 1
ATOM 709 C C . ARG A 1 92 ? 5.781 -2.805 26.831 1.00 86.75 92 ARG A C 1
ATOM 711 O O . ARG A 1 92 ? 6.354 -2.984 25.762 1.00 86.75 92 ARG A O 1
ATOM 718 N N . SER A 1 93 ? 4.883 -3.665 27.313 1.00 87.94 93 SER A N 1
ATOM 719 C CA . SER A 1 93 ? 4.470 -4.894 26.623 1.00 87.94 93 SER A CA 1
ATOM 720 C C . SER A 1 93 ? 3.810 -4.630 25.267 1.00 87.94 93 SER A C 1
ATOM 722 O O . SER A 1 93 ? 4.073 -5.366 24.324 1.00 87.94 93 SER A O 1
ATOM 724 N N . ILE A 1 94 ? 3.011 -3.569 25.137 1.00 90.38 94 ILE A N 1
ATOM 725 C CA . ILE A 1 94 ? 2.332 -3.210 23.882 1.00 90.38 94 ILE A CA 1
ATOM 726 C C . ILE A 1 94 ? 3.320 -2.645 22.878 1.00 90.38 94 ILE A C 1
ATOM 728 O O . ILE A 1 94 ? 3.267 -2.997 21.706 1.00 90.38 94 ILE A O 1
ATOM 732 N N . ILE A 1 95 ? 4.248 -1.804 23.338 1.00 91.38 95 ILE A N 1
ATOM 733 C CA . ILE A 1 95 ? 5.310 -1.278 22.476 1.00 91.38 95 ILE A CA 1
ATOM 734 C C . ILE A 1 95 ? 6.149 -2.437 21.935 1.00 91.38 95 ILE A C 1
ATOM 736 O O . ILE A 1 95 ? 6.423 -2.486 20.740 1.00 91.38 95 ILE A O 1
ATOM 740 N N . LEU A 1 96 ? 6.507 -3.400 22.790 1.00 93.06 96 LEU A N 1
ATOM 741 C CA . LEU A 1 96 ? 7.226 -4.601 22.365 1.00 93.06 96 LEU A CA 1
ATOM 742 C C . LEU A 1 96 ? 6.398 -5.452 21.394 1.00 93.06 96 LEU A C 1
ATOM 744 O O . LEU A 1 96 ? 6.928 -5.859 20.367 1.00 93.06 96 LEU A O 1
ATOM 748 N N . ALA A 1 97 ? 5.108 -5.669 21.658 1.00 92.56 97 ALA A N 1
ATOM 749 C CA . ALA A 1 97 ? 4.226 -6.401 20.748 1.00 92.56 97 ALA A CA 1
ATOM 750 C C . ALA A 1 97 ? 4.099 -5.705 19.381 1.00 92.56 97 ALA A C 1
ATOM 752 O O . ALA A 1 97 ? 4.162 -6.364 18.347 1.00 92.56 97 ALA A O 1
ATOM 753 N N . ALA A 1 98 ? 3.987 -4.375 19.361 1.00 94.88 98 ALA A N 1
ATOM 754 C CA . ALA A 1 98 ? 3.961 -3.587 18.135 1.00 94.88 98 ALA A CA 1
ATOM 755 C C . ALA A 1 98 ? 5.296 -3.645 17.382 1.00 94.88 98 ALA A C 1
ATOM 757 O O . ALA A 1 98 ? 5.294 -3.750 16.157 1.00 94.88 98 ALA A O 1
ATOM 758 N N . LEU A 1 99 ? 6.433 -3.600 18.089 1.00 95.69 99 LEU A N 1
ATOM 759 C CA . LEU A 1 99 ? 7.762 -3.740 17.483 1.00 95.69 99 LEU A CA 1
ATOM 760 C C . LEU A 1 99 ? 7.930 -5.119 16.849 1.00 95.69 99 LEU A C 1
ATOM 762 O O . LEU A 1 99 ? 8.354 -5.211 15.701 1.00 95.69 99 LEU A O 1
ATOM 766 N N . VAL A 1 100 ? 7.548 -6.177 17.568 1.00 94.50 100 VAL A N 1
ATOM 767 C CA . VAL A 1 100 ? 7.586 -7.554 17.062 1.00 94.50 100 VAL A CA 1
ATOM 768 C C . VAL A 1 100 ? 6.655 -7.707 15.862 1.00 94.50 100 VAL A C 1
ATOM 770 O O . VAL A 1 100 ? 7.091 -8.207 14.834 1.00 94.50 100 VAL A O 1
ATOM 773 N N . GLY A 1 101 ? 5.421 -7.196 15.930 1.00 94.12 101 GLY A N 1
ATOM 774 C CA . GLY A 1 101 ? 4.489 -7.204 14.798 1.00 94.12 101 GLY A CA 1
ATOM 775 C C . GLY A 1 101 ? 5.030 -6.459 13.572 1.00 94.12 101 GLY A C 1
ATOM 776 O O . GLY A 1 101 ? 4.900 -6.933 12.445 1.00 94.12 101 GLY A O 1
ATOM 777 N N . GLY A 1 102 ? 5.698 -5.323 13.787 1.00 95.25 102 GLY A N 1
ATOM 778 C CA . GLY A 1 102 ? 6.396 -4.583 12.739 1.00 95.25 102 GLY A CA 1
ATOM 779 C C . GLY A 1 102 ? 7.528 -5.383 12.100 1.00 95.25 102 GLY A C 1
ATOM 780 O O . GLY A 1 102 ? 7.584 -5.495 10.876 1.00 95.25 102 GLY A O 1
ATOM 781 N N . LEU A 1 103 ? 8.403 -5.979 12.912 1.00 94.38 103 LEU A N 1
ATOM 782 C CA . LEU A 1 103 ? 9.494 -6.832 12.433 1.00 94.38 103 LEU A CA 1
ATOM 783 C C . LEU A 1 103 ? 8.965 -8.034 11.650 1.00 94.38 103 LEU A C 1
ATOM 785 O O . LEU A 1 103 ? 9.486 -8.342 10.584 1.00 94.38 103 LEU A O 1
ATOM 789 N N . PHE A 1 104 ? 7.898 -8.652 12.144 1.00 91.75 104 PHE A N 1
ATOM 790 C CA . PHE A 1 104 ? 7.231 -9.792 11.530 1.00 91.75 104 PHE A CA 1
ATOM 791 C C . PHE A 1 104 ? 6.690 -9.474 10.138 1.00 91.75 104 PHE A C 1
ATOM 793 O O . PHE A 1 104 ? 6.936 -10.221 9.197 1.00 91.75 104 PHE A O 1
ATOM 800 N N . TYR A 1 105 ? 6.021 -8.334 9.977 1.00 93.12 105 TYR A N 1
ATOM 801 C CA . TYR A 1 105 ? 5.543 -7.902 8.665 1.00 93.12 105 TYR A CA 1
ATOM 802 C C . TYR A 1 105 ? 6.6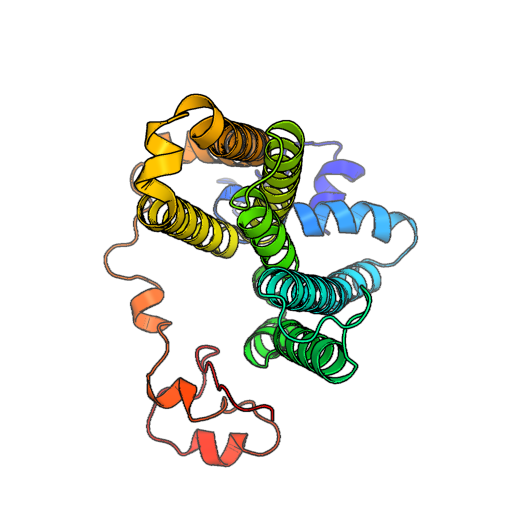83 -7.466 7.738 1.00 93.12 105 TYR A C 1
ATOM 804 O O . TYR A 1 105 ? 6.714 -7.816 6.558 1.00 93.12 105 TYR A O 1
ATOM 812 N N . GLY A 1 106 ? 7.615 -6.665 8.262 1.00 91.69 106 GLY A N 1
ATOM 813 C CA . GLY A 1 106 ? 8.718 -6.110 7.489 1.00 91.69 106 GLY A CA 1
ATOM 814 C C . GLY A 1 106 ? 9.632 -7.198 6.946 1.00 91.69 106 GLY A C 1
ATOM 815 O O . GLY A 1 106 ? 9.903 -7.211 5.753 1.00 91.69 106 GLY A O 1
ATOM 816 N N . LEU A 1 107 ? 10.059 -8.120 7.808 1.00 90.56 107 LEU A N 1
ATOM 817 C CA . LEU A 1 107 ? 11.042 -9.169 7.529 1.00 90.56 107 LEU A CA 1
ATOM 818 C C . LEU A 1 107 ? 10.391 -10.545 7.329 1.00 90.56 107 LEU A C 1
ATOM 820 O O . LEU A 1 107 ? 11.024 -11.568 7.578 1.00 90.56 107 LEU A O 1
ATOM 824 N N . ALA A 1 108 ? 9.132 -10.578 6.888 1.00 86.12 108 ALA A N 1
ATOM 825 C CA . ALA A 1 108 ? 8.449 -11.826 6.576 1.00 86.12 108 ALA A CA 1
ATOM 826 C C . ALA A 1 108 ? 9.259 -12.649 5.557 1.00 86.12 108 ALA A C 1
ATOM 828 O O . ALA A 1 108 ? 9.733 -12.113 4.548 1.00 86.12 108 ALA A O 1
ATOM 829 N N . SER A 1 109 ? 9.373 -13.959 5.793 1.00 79.88 109 SER A N 1
ATOM 830 C CA . SER A 1 109 ? 10.125 -14.887 4.934 1.00 79.88 109 SER A CA 1
ATOM 831 C C . SER A 1 109 ? 9.655 -14.830 3.476 1.00 79.88 109 SER A C 1
ATOM 833 O O . SER A 1 109 ? 10.473 -14.748 2.562 1.00 79.88 109 SER A O 1
ATOM 835 N N . SER A 1 110 ? 8.340 -14.756 3.257 1.00 79.62 110 SER A N 1
ATOM 836 C CA . SER A 1 110 ? 7.725 -14.611 1.934 1.00 79.62 110 SER A CA 1
ATOM 837 C C . SER A 1 110 ? 8.189 -13.347 1.204 1.00 79.62 110 SER A C 1
ATOM 839 O O . SER A 1 110 ? 8.487 -13.388 0.013 1.00 79.62 110 SER A O 1
ATOM 841 N N . LYS A 1 111 ? 8.329 -12.223 1.911 1.00 86.94 111 LYS A N 1
ATOM 842 C CA . LYS A 1 111 ? 8.813 -10.962 1.337 1.00 86.94 111 LYS A CA 1
ATOM 843 C C . LYS A 1 111 ? 10.304 -11.014 1.015 1.00 86.94 111 LYS A C 1
ATOM 845 O O . LYS A 1 111 ? 10.714 -10.554 -0.050 1.00 86.94 111 LYS A O 1
ATOM 850 N N . LEU A 1 112 ? 11.108 -11.593 1.908 1.00 86.00 112 LEU A N 1
ATOM 851 C CA . LEU A 1 112 ? 12.545 -11.788 1.691 1.00 86.00 112 LEU A CA 1
ATOM 852 C C . LEU A 1 112 ? 12.818 -12.717 0.501 1.00 86.00 112 LEU A C 1
ATOM 854 O O . LEU A 1 112 ? 13.731 -12.449 -0.277 1.00 86.00 112 LEU A O 1
ATOM 858 N N . PHE A 1 113 ? 11.991 -13.747 0.316 1.00 82.69 113 PHE A N 1
ATOM 859 C CA . PHE A 1 113 ? 12.050 -14.645 -0.835 1.00 82.69 113 PHE A CA 1
ATOM 860 C C . PHE A 1 113 ? 11.848 -13.893 -2.160 1.00 82.69 113 PHE A C 1
ATOM 862 O O . PHE A 1 113 ? 12.660 -14.011 -3.073 1.00 82.69 113 PHE A O 1
ATOM 869 N N . TYR A 1 114 ? 10.811 -13.058 -2.277 1.00 85.19 114 TYR A N 1
ATOM 870 C CA . TYR A 1 114 ? 10.593 -12.289 -3.510 1.00 85.19 114 TYR A CA 1
ATOM 871 C C . TYR A 1 114 ? 11.646 -11.200 -3.730 1.00 85.19 114 TYR A C 1
ATOM 873 O O . TYR A 1 114 ? 12.031 -10.930 -4.870 1.00 85.19 114 TYR A O 1
ATOM 881 N N . ALA A 1 115 ? 12.162 -10.609 -2.651 1.00 88.25 115 ALA A N 1
ATOM 882 C CA . ALA A 1 115 ? 13.261 -9.658 -2.736 1.00 88.25 115 ALA A CA 1
ATOM 883 C C . ALA A 1 115 ? 14.555 -10.311 -3.255 1.00 88.25 115 ALA A C 1
ATOM 885 O O . ALA A 1 115 ? 15.222 -9.719 -4.102 1.00 88.25 115 ALA A O 1
ATOM 886 N N . SER A 1 116 ? 14.894 -11.528 -2.810 1.00 85.88 116 SER A N 1
ATOM 887 C CA . SER A 1 116 ? 16.100 -12.233 -3.271 1.00 85.88 116 SER A CA 1
ATOM 888 C C . SER A 1 116 ? 16.005 -12.686 -4.731 1.00 85.88 116 SER A C 1
ATOM 890 O O . SER A 1 116 ? 17.017 -12.707 -5.428 1.00 85.88 116 SER A O 1
ATOM 892 N N . LEU A 1 117 ? 14.794 -12.963 -5.225 1.00 85.62 117 LEU A N 1
ATOM 893 C CA . LEU A 1 117 ? 14.532 -13.273 -6.636 1.00 85.62 117 LEU A CA 1
ATOM 894 C C . LEU A 1 117 ? 14.523 -12.045 -7.562 1.00 85.62 117 LEU A C 1
ATOM 896 O O . LEU A 1 117 ? 14.317 -12.190 -8.766 1.00 85.62 117 LEU A O 1
ATOM 900 N N . GLY A 1 118 ? 14.701 -10.833 -7.030 1.00 86.62 118 GLY A N 1
ATOM 901 C CA . GLY A 1 118 ? 14.616 -9.605 -7.824 1.00 86.62 118 GLY A CA 1
ATOM 902 C C . GLY A 1 118 ? 13.184 -9.195 -8.194 1.00 86.62 118 GLY A C 1
ATOM 903 O O . GLY A 1 118 ? 12.995 -8.275 -8.988 1.00 86.62 118 GLY A O 1
ATOM 904 N N . GLN A 1 119 ? 12.162 -9.835 -7.613 1.00 87.69 119 GLN A N 1
ATOM 905 C CA . GLN A 1 119 ? 10.748 -9.519 -7.844 1.00 87.69 119 GLN A CA 1
ATOM 906 C C . GLN A 1 119 ? 10.310 -8.350 -6.957 1.00 87.69 119 GLN A C 1
ATOM 908 O O . GLN A 1 119 ? 9.507 -8.474 -6.030 1.00 87.69 119 GLN A O 1
ATOM 913 N N . PHE A 1 120 ? 10.887 -7.178 -7.224 1.00 87.94 120 PHE A N 1
ATOM 914 C CA . PHE A 1 120 ? 10.704 -5.993 -6.384 1.00 87.94 120 PHE A CA 1
ATOM 915 C C . PHE A 1 120 ? 9.273 -5.445 -6.403 1.00 87.94 120 PHE A C 1
ATOM 917 O O . PHE A 1 120 ? 8.878 -4.774 -5.451 1.00 87.94 120 PHE A O 1
ATOM 924 N N . ASN A 1 121 ? 8.482 -5.748 -7.436 1.00 87.69 121 ASN A N 1
ATOM 925 C CA . ASN A 1 121 ? 7.053 -5.435 -7.461 1.00 87.69 121 ASN A CA 1
ATOM 926 C C . ASN A 1 121 ? 6.312 -6.175 -6.336 1.00 87.69 121 ASN A C 1
ATOM 928 O O . ASN A 1 121 ? 5.659 -5.539 -5.515 1.00 87.69 121 ASN A O 1
ATOM 932 N N . ILE A 1 122 ? 6.543 -7.485 -6.199 1.00 86.19 122 ILE A N 1
ATOM 933 C CA . ILE A 1 122 ? 5.933 -8.312 -5.150 1.00 86.19 122 ILE A CA 1
ATOM 934 C C . ILE A 1 122 ? 6.490 -7.945 -3.770 1.00 86.19 122 ILE A C 1
ATOM 936 O O . ILE A 1 122 ? 5.771 -7.938 -2.777 1.00 86.19 122 ILE A O 1
ATOM 940 N N . ALA A 1 123 ? 7.761 -7.551 -3.675 1.00 88.06 123 ALA A N 1
ATOM 941 C CA . ALA A 1 123 ? 8.293 -7.054 -2.407 1.00 88.06 123 ALA A CA 1
ATOM 942 C C . ALA A 1 123 ? 7.604 -5.749 -1.939 1.00 88.06 123 ALA A C 1
ATOM 944 O O . ALA A 1 123 ? 7.545 -5.498 -0.731 1.00 88.06 123 ALA A O 1
ATOM 945 N N . SER A 1 124 ? 7.063 -4.936 -2.858 1.00 92.00 124 SER A N 1
ATOM 946 C CA . SER A 1 124 ? 6.525 -3.585 -2.610 1.00 92.00 124 SER A CA 1
ATOM 947 C C . SER A 1 124 ? 5.139 -3.576 -1.944 1.00 92.00 124 SER A C 1
ATOM 949 O O . SER A 1 124 ? 4.135 -3.145 -2.512 1.00 92.00 124 SER A O 1
ATOM 951 N N . SER A 1 125 ? 5.088 -4.043 -0.697 1.00 93.94 125 SER A N 1
ATOM 952 C CA . SER A 1 125 ? 3.884 -4.147 0.144 1.00 93.94 125 SER A CA 1
ATOM 953 C C . SER A 1 125 ? 3.815 -3.117 1.284 1.00 93.94 125 SER A C 1
ATOM 955 O O . SER A 1 125 ? 3.065 -3.267 2.249 1.00 93.94 125 SER A O 1
ATOM 957 N N . GLN A 1 126 ? 4.645 -2.079 1.244 1.00 95.75 126 GLN A N 1
ATOM 958 C CA . GLN A 1 126 ? 4.861 -1.144 2.350 1.00 95.75 126 GLN A CA 1
ATOM 959 C C . GLN A 1 126 ? 3.668 -0.244 2.676 1.00 95.75 126 GLN A C 1
ATOM 961 O O . GLN A 1 126 ? 3.582 0.257 3.794 1.00 95.75 126 GLN A O 1
ATOM 966 N N . TRP A 1 127 ? 2.745 -0.040 1.735 1.00 97.69 127 TRP A N 1
ATOM 967 C CA . TRP A 1 127 ? 1.605 0.862 1.922 1.00 97.69 127 TRP A CA 1
ATOM 968 C C . TRP A 1 127 ? 0.388 0.168 2.544 1.00 97.69 127 TRP A C 1
ATOM 970 O O . TRP A 1 127 ? -0.457 0.843 3.137 1.00 97.69 127 TRP A O 1
ATOM 980 N N . ILE A 1 128 ? 0.331 -1.169 2.486 1.00 97.56 128 ILE A N 1
ATOM 981 C CA . ILE A 1 128 ? -0.768 -1.989 3.023 1.00 97.56 128 ILE A CA 1
ATOM 982 C C . ILE A 1 128 ? -1.068 -1.659 4.497 1.00 97.56 128 ILE A C 1
ATOM 984 O O . ILE A 1 128 ? -2.224 -1.336 4.790 1.00 97.56 128 ILE A O 1
ATOM 988 N N . PRO A 1 129 ? -0.091 -1.641 5.431 1.00 97.88 129 PRO A N 1
ATOM 989 C CA . PRO A 1 129 ? -0.403 -1.425 6.844 1.00 97.88 129 PRO A CA 1
ATOM 990 C C . PRO A 1 129 ? -0.941 -0.017 7.122 1.00 97.88 129 PRO A C 1
ATOM 992 O O . PRO A 1 129 ? -1.826 0.156 7.959 1.00 97.88 129 PRO A O 1
ATOM 995 N N . PHE A 1 130 ? -0.459 0.992 6.387 1.00 98.38 130 PHE A N 1
ATOM 996 C CA . PHE A 1 130 ? -0.970 2.359 6.497 1.00 98.38 130 PHE A CA 1
ATOM 997 C C . PHE A 1 130 ? -2.397 2.470 5.960 1.00 98.38 130 PHE A C 1
ATOM 999 O O . PHE A 1 130 ? -3.239 3.103 6.596 1.00 98.38 130 PHE A O 1
ATOM 1006 N N . CYS A 1 131 ? -2.694 1.825 4.828 1.00 98.38 131 CYS A N 1
ATOM 1007 C CA . CYS A 1 131 ? -4.054 1.763 4.301 1.00 98.38 131 CYS A CA 1
ATOM 1008 C C . CYS A 1 131 ? -5.004 1.143 5.339 1.00 98.38 131 CYS A C 1
ATOM 1010 O O . CYS A 1 131 ? -5.990 1.773 5.724 1.00 98.38 131 CYS A O 1
ATOM 1012 N N . MET A 1 132 ? -4.653 -0.029 5.882 1.00 98.19 132 MET A N 1
ATOM 1013 C CA . MET A 1 132 ? -5.434 -0.709 6.922 1.00 98.19 132 MET A CA 1
ATOM 1014 C C . MET A 1 132 ? -5.621 0.153 8.177 1.00 98.19 132 MET A C 1
ATOM 1016 O O . MET A 1 132 ? -6.731 0.242 8.701 1.00 98.19 132 MET A O 1
ATOM 1020 N N . LEU A 1 133 ? -4.566 0.833 8.637 1.00 98.00 133 LEU A N 1
ATOM 1021 C CA . LEU A 1 133 ? -4.615 1.737 9.788 1.00 98.00 133 LEU A CA 1
ATOM 1022 C C . LEU A 1 133 ? -5.683 2.818 9.608 1.00 98.00 133 LEU A C 1
ATOM 1024 O O . LEU A 1 133 ? -6.540 3.004 10.474 1.00 98.00 133 LEU A O 1
ATOM 1028 N N . TYR A 1 134 ? -5.656 3.534 8.486 1.00 98.25 134 TYR A N 1
ATOM 1029 C CA . TYR A 1 134 ? -6.594 4.631 8.261 1.00 98.25 134 TYR A CA 1
ATOM 1030 C C . TYR A 1 134 ? -8.012 4.147 7.923 1.00 98.25 134 TYR A C 1
ATOM 1032 O O . TYR A 1 134 ? -8.978 4.793 8.341 1.00 98.25 134 TYR A O 1
ATOM 1040 N N . LEU A 1 135 ? -8.149 2.984 7.274 1.00 97.75 135 LEU A N 1
ATOM 1041 C CA . LEU A 1 135 ? -9.437 2.313 7.071 1.00 97.75 135 LEU A CA 1
ATOM 1042 C C . LEU A 1 135 ? -10.109 1.963 8.401 1.00 97.75 135 LEU A C 1
ATOM 1044 O O . LEU A 1 135 ? -11.276 2.280 8.609 1.00 97.75 135 LEU A O 1
ATOM 1048 N N . LEU A 1 136 ? -9.379 1.368 9.342 1.00 96.62 136 LEU A N 1
ATOM 1049 C CA . LEU A 1 136 ? -9.939 1.031 10.651 1.00 96.62 136 LEU A CA 1
ATOM 1050 C C . LEU A 1 136 ? -10.200 2.283 11.499 1.00 96.62 136 LEU A C 1
ATOM 1052 O O . LEU A 1 136 ? -11.180 2.346 12.234 1.00 96.62 136 LEU A O 1
ATOM 1056 N N . ARG A 1 137 ? -9.385 3.335 11.365 1.00 95.69 137 ARG A N 1
ATOM 1057 C CA . ARG A 1 137 ? -9.631 4.610 12.057 1.00 95.69 137 ARG A CA 1
ATOM 1058 C C . ARG A 1 137 ? -10.882 5.340 11.572 1.00 95.69 137 ARG A C 1
ATOM 1060 O O . ARG A 1 137 ? -11.489 6.062 12.362 1.00 95.69 137 ARG A O 1
ATOM 1067 N N . MET A 1 138 ? -11.277 5.213 10.302 1.00 95.12 138 MET A N 1
ATOM 1068 C CA . MET A 1 138 ? -12.490 5.882 9.801 1.00 95.12 138 MET A CA 1
ATOM 1069 C C . MET A 1 138 ? -13.797 5.219 10.272 1.00 95.12 138 MET A C 1
ATOM 1071 O O . MET A 1 138 ? -14.847 5.869 10.227 1.00 95.12 138 MET A O 1
ATOM 1075 N N . THR A 1 139 ? -13.754 3.966 10.746 1.00 94.25 139 THR A N 1
ATOM 1076 C CA . THR A 1 139 ? -14.938 3.253 11.268 1.00 94.25 139 THR A CA 1
ATOM 1077 C C . THR A 1 139 ? -15.244 3.568 12.733 1.00 94.25 139 THR A C 1
ATOM 1079 O O . THR A 1 139 ? -16.311 3.206 13.236 1.00 94.25 139 THR A O 1
ATOM 1082 N N . ARG A 1 140 ? -14.325 4.248 13.429 1.00 91.25 140 ARG A N 1
ATOM 1083 C CA . ARG A 1 140 ? -14.476 4.597 14.844 1.00 91.25 140 ARG A CA 1
ATOM 1084 C C . ARG A 1 140 ? -15.460 5.756 15.048 1.00 91.25 140 ARG A C 1
ATOM 1086 O O . ARG A 1 140 ? -15.568 6.626 14.175 1.00 91.25 140 ARG A O 1
ATOM 1093 N N . PRO A 1 141 ? -16.136 5.821 16.211 1.00 88.38 141 PRO A N 1
ATOM 1094 C CA . PRO A 1 141 ? -16.953 6.970 16.583 1.00 88.38 141 PRO A CA 1
ATOM 1095 C C . PRO A 1 141 ? -16.083 8.229 16.676 1.00 88.38 141 PRO A C 1
ATOM 1097 O O . PRO A 1 141 ? -15.260 8.374 17.574 1.00 88.38 141 PRO A O 1
ATOM 1100 N N . ALA A 1 142 ? -16.239 9.135 15.717 1.00 91.56 142 ALA A N 1
ATOM 1101 C CA . ALA A 1 142 ? -15.525 10.403 15.661 1.00 91.56 142 ALA A CA 1
ATOM 1102 C C . ALA A 1 142 ? -16.333 11.419 14.848 1.00 91.56 142 ALA A C 1
ATOM 1104 O O . ALA A 1 142 ? -17.222 11.052 14.074 1.00 91.56 142 ALA A O 1
ATOM 1105 N N . ALA A 1 143 ? -15.993 12.702 14.984 1.00 94.31 143 ALA A N 1
ATOM 1106 C CA . ALA A 1 143 ? -16.568 13.749 14.146 1.00 94.31 143 ALA A CA 1
ATOM 1107 C C . ALA A 1 143 ? -16.363 13.433 12.652 1.00 94.31 143 ALA A C 1
ATOM 1109 O O . ALA A 1 143 ? -15.301 12.945 12.253 1.00 94.31 143 ALA A O 1
ATOM 1110 N N . LEU A 1 144 ? -17.349 13.771 11.812 1.00 94.69 144 LEU A N 1
ATOM 1111 C CA . LEU A 1 144 ? -17.325 13.471 10.374 1.00 94.69 144 LEU A CA 1
ATOM 1112 C C . LEU A 1 144 ? -16.032 13.955 9.699 1.00 94.69 144 LEU A C 1
ATOM 1114 O O . LEU A 1 144 ? -15.422 13.210 8.941 1.00 94.69 144 LEU A O 1
ATOM 1118 N N . ARG A 1 145 ? -15.548 15.153 10.049 1.00 96.88 145 ARG A N 1
ATOM 1119 C CA . ARG A 1 145 ? -14.280 15.705 9.538 1.00 96.88 145 ARG A CA 1
ATOM 1120 C C . ARG A 1 145 ? -13.084 14.772 9.775 1.00 96.88 145 ARG A C 1
ATOM 1122 O O . ARG A 1 145 ? -12.245 14.619 8.893 1.00 96.88 145 ARG A O 1
ATOM 1129 N N . VAL A 1 146 ? -13.004 14.139 10.946 1.00 97.00 146 VAL A N 1
ATOM 1130 C CA . VAL A 1 146 ? -11.920 13.202 11.285 1.00 97.00 146 VAL A CA 1
ATOM 1131 C C . VAL A 1 146 ? -12.048 11.920 10.466 1.00 97.00 146 VAL A C 1
ATOM 1133 O O . VAL A 1 146 ? -11.049 11.431 9.942 1.00 97.00 146 VAL A O 1
ATOM 1136 N N . ARG A 1 147 ? -13.274 11.412 10.294 1.00 97.00 147 ARG A N 1
ATOM 1137 C CA . ARG A 1 147 ? -13.550 10.225 9.471 1.00 97.00 147 ARG A CA 1
ATOM 1138 C C . ARG A 1 147 ? -13.214 10.464 7.997 1.00 97.00 147 ARG A C 1
ATOM 1140 O O . ARG A 1 147 ? -12.556 9.623 7.400 1.00 97.00 147 ARG A O 1
ATOM 1147 N N . LEU A 1 148 ? -13.574 11.626 7.445 1.00 98.19 148 LEU A N 1
ATOM 1148 C CA . LEU A 1 148 ? -13.219 12.030 6.078 1.00 98.19 148 LEU A CA 1
ATOM 1149 C C . LEU A 1 148 ? -11.703 12.170 5.894 1.00 98.19 148 LEU A C 1
ATOM 1151 O O . LEU A 1 148 ? -11.159 11.687 4.907 1.00 98.19 148 LEU A O 1
ATOM 1155 N N . ARG A 1 149 ? -10.997 12.765 6.865 1.00 98.38 149 ARG A N 1
ATOM 1156 C CA . ARG A 1 149 ? -9.528 12.838 6.841 1.00 98.38 149 ARG A CA 1
ATOM 1157 C C . ARG A 1 149 ? -8.896 11.445 6.819 1.00 98.38 149 ARG A C 1
ATOM 1159 O O . ARG A 1 149 ? -7.978 11.201 6.045 1.00 98.38 149 ARG A O 1
ATOM 1166 N N . ASN A 1 150 ? -9.384 10.531 7.658 1.00 98.25 150 ASN A N 1
ATOM 1167 C CA . ASN A 1 150 ? -8.898 9.152 7.678 1.00 98.25 150 ASN A CA 1
ATOM 1168 C C . ASN A 1 150 ? -9.215 8.434 6.356 1.00 98.25 150 ASN A C 1
ATOM 1170 O O . ASN A 1 150 ? -8.348 7.752 5.827 1.00 98.25 150 ASN A O 1
ATOM 1174 N N . ALA A 1 151 ? -10.396 8.650 5.774 1.00 98.44 151 ALA A N 1
ATOM 1175 C CA . ALA A 1 151 ? -10.739 8.111 4.461 1.00 98.44 151 ALA A CA 1
ATOM 1176 C C . ALA A 1 151 ? -9.817 8.635 3.347 1.00 98.44 151 ALA A C 1
ATOM 1178 O O . ALA A 1 151 ? -9.392 7.861 2.496 1.00 98.44 151 ALA A O 1
ATOM 1179 N N . ALA A 1 152 ? -9.444 9.918 3.386 1.00 98.62 152 ALA A N 1
ATOM 1180 C CA . ALA A 1 152 ? -8.493 10.498 2.440 1.00 98.62 152 ALA A CA 1
ATOM 1181 C C . ALA A 1 152 ? -7.092 9.876 2.565 1.00 98.62 152 ALA A C 1
ATOM 1183 O O . ALA A 1 152 ? -6.482 9.539 1.554 1.00 98.62 152 ALA A O 1
ATOM 1184 N N . PHE A 1 153 ? -6.594 9.656 3.788 1.00 98.62 153 PHE A N 1
ATOM 1185 C CA . PHE A 1 153 ? -5.329 8.940 3.987 1.00 98.62 153 PHE A CA 1
ATOM 1186 C C . PHE A 1 153 ? -5.416 7.472 3.555 1.00 98.62 153 PHE A C 1
ATOM 1188 O O . PHE A 1 153 ? -4.501 6.979 2.903 1.00 98.62 153 PHE A O 1
ATOM 1195 N N . ALA A 1 154 ? -6.515 6.780 3.864 1.00 98.56 154 ALA A N 1
ATOM 1196 C CA . ALA A 1 154 ? -6.742 5.412 3.405 1.00 98.56 154 ALA A CA 1
ATOM 1197 C C . ALA A 1 154 ? -6.721 5.322 1.871 1.00 98.56 154 ALA A C 1
ATOM 1199 O O . ALA A 1 154 ? -6.048 4.447 1.328 1.00 98.56 154 ALA A O 1
ATOM 1200 N N . ALA A 1 155 ? -7.391 6.257 1.187 1.00 98.62 155 ALA A N 1
ATOM 1201 C CA . ALA A 1 155 ? -7.385 6.364 -0.268 1.00 98.62 155 ALA A CA 1
ATOM 1202 C C . ALA A 1 155 ? -5.984 6.641 -0.824 1.00 98.62 155 ALA A C 1
ATOM 1204 O O . ALA A 1 155 ? -5.574 5.986 -1.774 1.00 98.62 155 ALA A O 1
ATOM 1205 N N . LEU A 1 156 ? -5.226 7.555 -0.210 1.00 98.50 156 LEU A N 1
ATOM 1206 C CA . LEU A 1 156 ? -3.849 7.854 -0.608 1.00 98.50 156 LEU A CA 1
ATOM 1207 C C . LEU A 1 156 ? -2.967 6.599 -0.578 1.00 98.50 156 LEU A C 1
ATOM 1209 O O . LEU A 1 156 ? -2.313 6.283 -1.569 1.00 98.50 156 LEU A O 1
ATOM 1213 N N . PHE A 1 157 ? -2.971 5.864 0.537 1.00 98.50 157 PHE A N 1
ATOM 1214 C CA . PHE A 1 157 ? -2.157 4.654 0.674 1.00 98.50 157 PHE A CA 1
ATOM 1215 C C . PHE A 1 157 ? -2.653 3.502 -0.199 1.00 98.50 157 PHE A C 1
ATOM 1217 O O . PHE A 1 157 ? -1.837 2.724 -0.686 1.00 98.50 157 PHE A O 1
ATOM 1224 N N . LEU A 1 158 ? -3.962 3.410 -0.442 1.00 98.56 158 LEU A N 1
ATOM 1225 C CA . LEU A 1 158 ? -4.518 2.446 -1.387 1.00 98.56 158 LEU A CA 1
ATOM 1226 C C . LEU A 1 158 ? -4.064 2.750 -2.820 1.00 98.56 158 LEU A C 1
ATOM 1228 O O . LEU A 1 158 ? -3.575 1.857 -3.504 1.00 98.56 158 LEU A O 1
ATOM 1232 N N . THR A 1 159 ? -4.136 4.010 -3.253 1.00 98.25 159 THR A N 1
ATOM 1233 C CA . THR A 1 159 ? -3.615 4.448 -4.556 1.00 98.25 159 THR A CA 1
ATOM 1234 C C . THR A 1 159 ? -2.115 4.189 -4.665 1.00 98.25 159 THR A C 1
ATOM 1236 O O . THR A 1 159 ? -1.662 3.656 -5.673 1.00 98.25 159 THR A O 1
ATOM 1239 N N . PHE A 1 160 ? -1.334 4.489 -3.622 1.00 97.56 160 PHE A N 1
ATOM 1240 C CA . PHE A 1 160 ? 0.093 4.162 -3.604 1.00 97.56 160 PHE A CA 1
ATOM 1241 C C . PHE A 1 160 ? 0.347 2.663 -3.723 1.00 97.56 160 PHE A C 1
ATOM 1243 O O . PHE A 1 160 ? 1.261 2.265 -4.442 1.00 97.56 160 PHE A O 1
ATOM 1250 N N . GLN A 1 161 ? -0.468 1.832 -3.069 1.00 97.31 161 GLN A N 1
ATOM 1251 C CA . GLN A 1 161 ? -0.349 0.388 -3.202 1.00 97.31 161 GLN A CA 1
ATOM 1252 C C . GLN A 1 161 ? -0.698 -0.080 -4.614 1.00 97.31 161 GLN A C 1
ATOM 1254 O O . GLN A 1 161 ? 0.039 -0.896 -5.149 1.00 97.31 161 GLN A O 1
ATOM 1259 N N . PHE A 1 162 ? -1.741 0.460 -5.249 1.00 96.06 162 PHE A N 1
ATOM 1260 C CA . PHE A 1 162 ? -2.052 0.154 -6.648 1.00 96.06 162 PHE A CA 1
ATOM 1261 C C . PHE A 1 162 ? -0.916 0.530 -7.600 1.00 96.06 162 PHE A C 1
ATOM 1263 O O . PHE A 1 162 ? -0.550 -0.253 -8.468 1.00 96.06 162 PHE A O 1
ATOM 1270 N N . TRP A 1 163 ? -0.328 1.711 -7.415 1.00 95.31 163 TRP A N 1
ATOM 1271 C CA . TRP A 1 163 ? 0.795 2.172 -8.231 1.00 95.31 163 TRP A CA 1
ATOM 1272 C C . TRP A 1 163 ? 2.115 1.449 -7.920 1.00 95.31 163 TRP A C 1
ATOM 1274 O O . TRP A 1 163 ? 3.095 1.623 -8.648 1.00 95.31 163 TRP A O 1
ATOM 1284 N N . ALA A 1 164 ? 2.170 0.682 -6.832 1.00 94.44 164 ALA A N 1
ATOM 1285 C CA . ALA A 1 164 ? 3.295 -0.179 -6.497 1.00 94.44 164 ALA A CA 1
ATOM 1286 C C . ALA A 1 164 ? 3.083 -1.612 -7.003 1.00 94.44 164 ALA A C 1
ATOM 1288 O O . ALA A 1 164 ? 4.008 -2.180 -7.568 1.00 94.44 164 ALA A O 1
ATOM 1289 N N . GLU A 1 165 ? 1.891 -2.179 -6.802 1.00 93.75 165 GLU A N 1
ATOM 1290 C CA . GLU A 1 165 ? 1.510 -3.536 -7.197 1.00 93.75 165 GLU A CA 1
ATOM 1291 C C . GLU A 1 165 ? -0.029 -3.672 -7.233 1.00 93.75 165 GLU A C 1
ATOM 1293 O O . GLU A 1 165 ? -0.699 -3.668 -6.190 1.00 93.75 165 GLU A O 1
ATOM 1298 N N . LEU A 1 166 ? -0.594 -3.817 -8.439 1.00 91.94 166 LEU A N 1
ATOM 1299 C CA . LEU A 1 166 ? -2.045 -3.877 -8.680 1.00 91.94 166 LEU A CA 1
ATOM 1300 C C . LEU A 1 166 ? -2.717 -5.057 -7.963 1.00 91.94 166 LEU A C 1
ATOM 1302 O O . LEU A 1 166 ? -3.851 -4.931 -7.486 1.00 91.94 166 LEU A O 1
ATOM 1306 N N . THR A 1 167 ? -2.014 -6.185 -7.833 1.00 90.69 167 THR A N 1
ATOM 1307 C CA . THR A 1 167 ? -2.529 -7.389 -7.163 1.00 90.69 167 THR A CA 1
ATOM 1308 C C . THR A 1 167 ? -2.848 -7.103 -5.694 1.00 90.69 167 THR A C 1
ATOM 1310 O O . THR A 1 167 ? -3.936 -7.403 -5.201 1.00 90.69 167 THR A O 1
ATOM 1313 N N . TYR A 1 168 ? -1.931 -6.437 -4.989 1.00 93.50 168 TYR A N 1
ATOM 1314 C CA . TYR A 1 168 ? -2.121 -6.071 -3.585 1.00 93.50 168 TYR A CA 1
ATOM 1315 C C . TYR A 1 168 ? -3.154 -4.964 -3.397 1.00 93.50 168 TYR A C 1
ATOM 1317 O O . TYR A 1 168 ? -3.918 -5.002 -2.430 1.00 93.50 168 TYR A O 1
ATOM 1325 N N . GLY A 1 169 ? -3.228 -4.011 -4.330 1.00 95.38 169 GLY A N 1
ATOM 1326 C CA . GLY A 1 169 ? -4.312 -3.028 -4.352 1.00 95.38 169 GLY A CA 1
ATOM 1327 C C . GLY A 1 169 ? -5.691 -3.693 -4.462 1.00 95.38 169 GLY A C 1
ATOM 1328 O O . GLY A 1 169 ? -6.617 -3.329 -3.736 1.00 95.38 169 GLY A O 1
ATOM 1329 N N . SER A 1 170 ? -5.811 -4.737 -5.286 1.00 93.31 170 SER A N 1
ATOM 1330 C CA . SER A 1 170 ? -7.053 -5.506 -5.451 1.00 93.31 170 SER A CA 1
ATOM 1331 C C . SER A 1 170 ? -7.447 -6.256 -4.172 1.00 93.31 170 SER A C 1
ATOM 1333 O O . SER A 1 170 ? -8.605 -6.205 -3.757 1.00 93.31 170 SER A O 1
ATOM 1335 N N . PHE A 1 171 ? -6.489 -6.879 -3.474 1.00 94.62 171 PHE A N 1
ATOM 1336 C CA . PHE A 1 171 ? -6.758 -7.488 -2.165 1.00 94.62 171 PHE A CA 1
ATOM 1337 C C . PHE A 1 171 ? -7.156 -6.459 -1.101 1.00 94.62 171 PHE A C 1
ATOM 1339 O O . PHE A 1 171 ? -8.030 -6.732 -0.276 1.00 94.62 171 PHE A O 1
ATOM 1346 N N . LEU A 1 172 ? -6.586 -5.253 -1.135 1.00 97.56 172 LEU A N 1
ATOM 1347 C CA . LEU A 1 172 ? -7.027 -4.171 -0.259 1.00 97.56 172 LEU A CA 1
ATOM 1348 C C . LEU A 1 172 ? -8.452 -3.703 -0.577 1.00 97.56 172 LEU A C 1
ATOM 1350 O O . LEU A 1 172 ? -9.182 -3.392 0.359 1.00 97.56 172 LEU A O 1
ATOM 1354 N N . LEU A 1 173 ? -8.896 -3.694 -1.840 1.00 97.12 173 LEU A N 1
ATOM 1355 C CA . LEU A 1 173 ? -10.305 -3.420 -2.162 1.00 97.12 173 LEU A CA 1
ATOM 1356 C C . LEU A 1 173 ? -11.245 -4.466 -1.559 1.00 97.12 173 LEU A C 1
ATOM 1358 O O . LEU A 1 173 ? -12.280 -4.104 -0.996 1.00 97.12 173 LEU A O 1
ATOM 1362 N N . LEU A 1 174 ? -10.874 -5.749 -1.616 1.00 97.06 174 LEU A N 1
ATOM 1363 C CA . LEU A 1 174 ? -11.627 -6.802 -0.930 1.00 97.06 174 LEU A CA 1
ATOM 1364 C C . LEU A 1 174 ? -11.661 -6.552 0.581 1.00 97.06 174 LEU A C 1
ATOM 1366 O O . LEU A 1 174 ? -12.719 -6.652 1.201 1.00 97.06 174 LEU A O 1
ATOM 1370 N N . PHE A 1 175 ? -10.538 -6.142 1.172 1.00 97.56 175 PHE A N 1
ATOM 1371 C CA . PHE A 1 175 ? -10.494 -5.764 2.582 1.00 97.56 175 PHE A CA 1
ATOM 1372 C C . PHE A 1 175 ? -11.392 -4.555 2.898 1.00 97.56 175 PHE A C 1
ATOM 1374 O O . PHE A 1 175 ? -12.099 -4.573 3.903 1.00 97.56 175 PHE A O 1
ATOM 1381 N N . VAL A 1 176 ? -11.451 -3.537 2.029 1.00 98.19 176 VAL A N 1
ATOM 1382 C CA . VAL A 1 176 ? -12.390 -2.406 2.158 1.00 98.19 176 VAL A CA 1
ATOM 1383 C C . VAL A 1 176 ? -13.837 -2.898 2.160 1.00 98.19 176 VAL A C 1
ATOM 1385 O O . VAL A 1 176 ? -14.618 -2.464 3.007 1.00 98.19 176 VAL A O 1
ATOM 1388 N N . ALA A 1 177 ? -14.196 -3.824 1.265 1.00 98.00 177 ALA A N 1
ATOM 1389 C CA . ALA A 1 177 ? -15.534 -4.409 1.222 1.00 98.00 177 ALA A CA 1
ATOM 1390 C C . ALA A 1 177 ? -15.861 -5.179 2.513 1.00 98.00 177 ALA A C 1
ATOM 1392 O O . ALA A 1 177 ? -16.941 -5.004 3.080 1.00 98.00 177 ALA A O 1
ATOM 1393 N N . ILE A 1 178 ? -14.910 -5.963 3.031 1.00 97.94 178 ILE A N 1
ATOM 1394 C CA . ILE A 1 178 ? -15.053 -6.666 4.313 1.00 97.94 178 ILE A CA 1
ATOM 1395 C C . ILE A 1 178 ? -15.267 -5.669 5.456 1.00 97.94 178 ILE A C 1
ATOM 1397 O O . ILE A 1 178 ? -16.187 -5.848 6.250 1.00 97.94 178 ILE A O 1
ATOM 1401 N N . VAL A 1 179 ? -14.468 -4.600 5.533 1.00 97.31 179 VAL A N 1
ATOM 1402 C CA . VAL A 1 179 ? -14.600 -3.558 6.566 1.00 97.31 179 VAL A CA 1
ATOM 1403 C C . VAL A 1 179 ? -15.945 -2.839 6.460 1.00 97.31 179 VAL A C 1
ATOM 1405 O O . VAL A 1 179 ? -16.589 -2.610 7.483 1.00 97.31 179 VAL A O 1
ATOM 1408 N N . PHE A 1 180 ? -16.401 -2.528 5.244 1.00 97.56 180 PHE A N 1
ATOM 1409 C CA . PHE A 1 180 ? -17.706 -1.917 5.002 1.00 97.56 180 PHE A CA 1
ATOM 1410 C C . PHE A 1 180 ? -18.843 -2.806 5.515 1.00 97.56 180 PHE A C 1
ATOM 1412 O O . PHE A 1 180 ? -19.682 -2.349 6.296 1.00 97.56 180 PHE A O 1
ATOM 1419 N N . VAL A 1 181 ? -18.842 -4.089 5.134 1.00 97.38 181 VAL A N 1
ATOM 1420 C CA . VAL A 1 181 ? -19.844 -5.066 5.578 1.00 97.38 181 VAL A CA 1
ATOM 1421 C C . VAL A 1 181 ? -19.772 -5.244 7.092 1.00 97.38 181 VAL A C 1
ATOM 1423 O O . VAL A 1 181 ? -20.788 -5.132 7.773 1.00 97.38 181 VAL A O 1
ATOM 1426 N N . TRP A 1 182 ? -18.581 -5.446 7.653 1.00 96.88 182 TRP A N 1
ATOM 1427 C CA . TRP A 1 182 ? -18.392 -5.574 9.095 1.00 96.88 182 TRP A CA 1
ATOM 1428 C C . TRP A 1 182 ? -18.902 -4.345 9.857 1.00 96.88 182 TRP A C 1
ATOM 1430 O O . TRP A 1 182 ? -19.608 -4.503 10.855 1.00 96.88 182 TRP A O 1
ATOM 1440 N N . GLN A 1 183 ? -18.615 -3.123 9.394 1.00 95.12 183 GLN A N 1
ATOM 1441 C CA . GLN A 1 183 ? -19.095 -1.900 10.039 1.00 95.12 183 GLN A CA 1
ATOM 1442 C C . GLN A 1 183 ? -20.619 -1.787 9.935 1.00 95.12 183 GLN A C 1
ATOM 1444 O O . GLN A 1 183 ? -21.284 -1.494 10.929 1.00 95.12 183 GLN A O 1
ATOM 1449 N N . MET A 1 184 ? -21.182 -2.065 8.756 1.00 95.25 184 MET A N 1
ATOM 1450 C CA . MET A 1 184 ? -22.627 -2.088 8.547 1.00 95.25 184 MET A CA 1
ATOM 1451 C C . MET A 1 184 ? -23.305 -3.070 9.506 1.00 95.25 184 MET A C 1
ATOM 1453 O O . MET A 1 184 ? -24.337 -2.732 10.075 1.00 95.25 184 MET A O 1
ATOM 1457 N N . LEU A 1 185 ? -22.729 -4.259 9.718 1.00 95.69 185 LEU A N 1
ATOM 1458 C CA . LEU A 1 185 ? -23.272 -5.305 10.588 1.00 95.69 185 LEU A CA 1
ATOM 1459 C C . LEU A 1 185 ? -23.101 -5.009 12.084 1.00 95.69 185 LEU A C 1
ATOM 1461 O O . LEU A 1 185 ? -24.038 -5.210 12.855 1.00 95.69 185 LEU A O 1
ATOM 1465 N N . SER A 1 186 ? -21.932 -4.526 12.497 1.00 94.00 186 SER A N 1
ATOM 1466 C CA . SER A 1 186 ? -21.613 -4.254 13.906 1.00 94.00 186 SER A CA 1
ATOM 1467 C C . SER A 1 186 ? -22.245 -2.960 14.422 1.00 94.00 186 SER A C 1
ATOM 1469 O O . SER A 1 186 ? -22.618 -2.875 15.590 1.00 94.00 186 SER A O 1
ATOM 1471 N N . GLN A 1 187 ? -22.427 -1.959 13.554 1.00 92.56 187 GLN A N 1
ATOM 1472 C CA . GLN A 1 187 ? -22.917 -0.625 13.917 1.00 92.56 187 GLN A CA 1
ATOM 1473 C C . GLN A 1 187 ? -24.292 -0.308 13.302 1.00 92.56 187 GLN A C 1
ATOM 1475 O O . GLN A 1 187 ? -24.645 0.865 13.168 1.00 92.56 187 GLN A O 1
ATOM 1480 N N . ARG A 1 188 ? -25.103 -1.330 12.969 1.00 91.44 188 ARG A N 1
ATOM 1481 C CA . ARG A 1 188 ? -26.401 -1.203 12.258 1.00 91.44 188 ARG A CA 1
ATOM 1482 C C . ARG A 1 188 ? -27.264 -0.032 12.732 1.00 91.44 188 ARG A C 1
ATOM 1484 O O . ARG A 1 188 ? -27.743 0.748 11.919 1.00 91.44 188 ARG A O 1
ATOM 1491 N N . ARG A 1 189 ? -27.450 0.119 14.049 1.00 90.50 189 ARG A N 1
ATOM 1492 C CA . ARG A 1 189 ? -28.295 1.186 14.622 1.00 90.50 189 ARG A CA 1
ATOM 1493 C C . ARG A 1 189 ? -27.751 2.589 14.336 1.00 90.50 189 ARG A C 1
ATOM 1495 O O . ARG A 1 189 ? -28.530 3.487 14.043 1.00 90.50 189 ARG A O 1
ATOM 1502 N N . ALA A 1 190 ? -26.434 2.776 14.415 1.00 88.38 190 ALA A N 1
ATOM 1503 C CA . ALA A 1 190 ? -25.795 4.059 14.128 1.00 88.38 190 ALA A CA 1
ATOM 1504 C C . ALA A 1 190 ? -25.833 4.377 12.627 1.00 88.38 190 ALA A C 1
ATOM 1506 O O . ALA A 1 190 ? -26.125 5.509 12.255 1.00 88.38 190 ALA A O 1
ATOM 1507 N N . VAL A 1 191 ? -25.619 3.363 11.781 1.00 89.94 191 VAL A N 1
ATOM 1508 C CA . VAL A 1 191 ? -25.709 3.481 10.317 1.00 89.94 191 VAL A CA 1
ATOM 1509 C C . VAL A 1 191 ? -27.106 3.911 9.883 1.00 89.94 191 VAL A C 1
ATOM 1511 O O . VAL A 1 191 ? -27.240 4.853 9.112 1.00 89.94 191 VAL A O 1
ATOM 1514 N N . LEU A 1 192 ? -28.149 3.268 10.414 1.00 91.44 192 LEU A N 1
ATOM 1515 C CA . LEU A 1 192 ? -29.537 3.603 10.082 1.00 91.44 192 LEU A CA 1
ATOM 1516 C C . LEU A 1 192 ? -29.954 4.991 10.583 1.00 91.44 192 LEU A C 1
ATOM 1518 O O . LEU A 1 192 ? -30.855 5.594 10.008 1.00 91.44 192 LEU A O 1
ATOM 1522 N N . ARG A 1 193 ? -29.308 5.507 11.636 1.00 93.50 193 ARG A N 1
ATOM 1523 C CA . ARG A 1 193 ? -29.588 6.849 12.164 1.00 93.50 193 ARG A CA 1
ATOM 1524 C C . ARG A 1 193 ? -29.050 7.956 11.258 1.00 93.50 193 ARG A C 1
ATOM 1526 O O . ARG A 1 193 ? -29.661 9.014 11.185 1.00 93.50 193 ARG A O 1
ATOM 1533 N N . ASP A 1 194 ? -27.901 7.732 10.623 1.00 93.88 194 ASP A N 1
ATOM 1534 C CA . ASP A 1 194 ? -27.213 8.736 9.807 1.00 93.88 194 ASP A CA 1
ATOM 1535 C C . ASP A 1 194 ? -26.465 8.075 8.638 1.00 93.88 194 ASP A C 1
ATOM 1537 O O . ASP A 1 194 ? -25.237 7.931 8.622 1.00 93.88 194 ASP A O 1
ATOM 1541 N N . VAL A 1 195 ? -27.247 7.637 7.649 1.00 94.88 195 VAL A N 1
ATOM 1542 C CA . VAL A 1 195 ? -26.738 7.002 6.42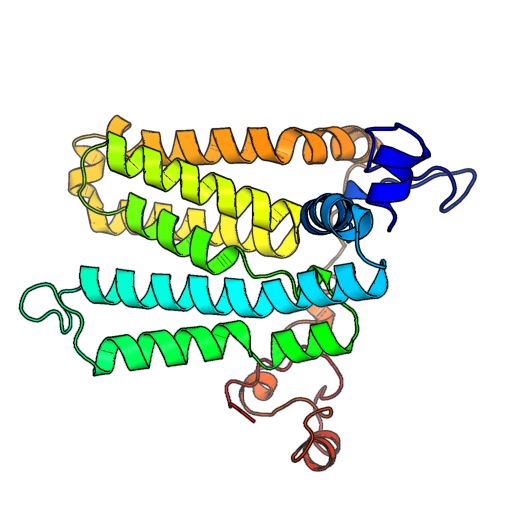7 1.00 94.88 195 VAL A CA 1
ATOM 1543 C C . VAL A 1 195 ? -25.773 7.923 5.664 1.00 94.88 195 VAL A C 1
ATOM 1545 O O . VAL A 1 195 ? -24.714 7.437 5.261 1.00 94.88 195 VAL A O 1
ATOM 1548 N N . PRO A 1 196 ? -26.045 9.236 5.489 1.00 95.69 196 PRO A N 1
ATOM 1549 C CA . PRO A 1 196 ? -25.108 10.129 4.812 1.00 95.69 196 PRO A CA 1
ATOM 1550 C C . PRO A 1 196 ? -23.752 10.217 5.516 1.00 95.69 196 PRO A C 1
ATOM 1552 O O . PRO A 1 196 ? -22.720 10.075 4.861 1.00 95.69 196 PRO A O 1
ATOM 1555 N N . ALA A 1 197 ? -23.716 10.386 6.843 1.00 93.69 197 ALA A N 1
ATOM 1556 C CA . ALA A 1 197 ? -22.446 10.424 7.567 1.00 93.69 197 ALA A CA 1
ATOM 1557 C C . ALA A 1 197 ? -21.737 9.063 7.578 1.00 93.69 197 ALA A C 1
ATOM 1559 O O . ALA A 1 197 ? -20.509 9.008 7.696 1.00 93.69 197 ALA A O 1
ATOM 1560 N N . PHE A 1 198 ? -22.472 7.954 7.473 1.00 95.44 198 PHE A N 1
ATOM 1561 C CA . PHE A 1 198 ? -21.886 6.631 7.284 1.00 95.44 198 PHE A CA 1
ATOM 1562 C C . PHE A 1 198 ? -21.236 6.482 5.902 1.00 95.44 198 PHE A C 1
ATOM 1564 O O . PHE A 1 198 ? -20.079 6.067 5.845 1.00 95.44 198 PHE A O 1
ATOM 1571 N N . LEU A 1 199 ? -21.935 6.854 4.822 1.00 97.12 199 LEU A N 1
ATOM 1572 C CA . LEU A 1 199 ? -21.481 6.672 3.439 1.00 97.12 199 LEU A CA 1
ATOM 1573 C C . LEU A 1 199 ? -20.427 7.691 2.993 1.00 97.12 199 LEU A C 1
ATOM 1575 O O . LEU A 1 199 ? -19.567 7.345 2.188 1.00 97.12 199 LEU A O 1
ATOM 1579 N N . ALA A 1 200 ? -20.448 8.923 3.508 1.00 97.69 200 ALA A N 1
ATOM 1580 C CA . ALA A 1 200 ? -19.567 9.993 3.034 1.00 97.69 200 ALA A CA 1
ATOM 1581 C C . ALA A 1 200 ? -18.058 9.639 3.052 1.00 97.69 200 ALA A C 1
ATOM 1583 O O . ALA A 1 200 ? -17.391 9.905 2.052 1.00 97.69 200 ALA A O 1
ATOM 1584 N N . PRO A 1 201 ? -17.492 8.999 4.100 1.00 97.88 201 PRO A N 1
ATOM 1585 C CA . PRO A 1 201 ? -16.105 8.524 4.081 1.00 97.88 201 PRO A CA 1
ATOM 1586 C C . PRO A 1 201 ? -15.817 7.489 2.987 1.00 97.88 201 PRO A C 1
ATOM 1588 O O . PRO A 1 201 ? -14.792 7.590 2.322 1.00 97.88 201 PRO A O 1
ATOM 1591 N N . TYR A 1 202 ? -16.719 6.532 2.760 1.00 98.31 202 TYR A N 1
ATOM 1592 C CA . TYR A 1 202 ? -16.550 5.513 1.718 1.00 98.31 202 TYR A CA 1
ATOM 1593 C C . TYR A 1 202 ? -16.661 6.109 0.313 1.00 98.31 202 TYR A C 1
ATOM 1595 O O . TYR A 1 202 ? -15.877 5.753 -0.562 1.00 98.31 202 TYR A O 1
ATOM 1603 N N . LEU A 1 203 ? -17.582 7.056 0.109 1.00 98.31 203 LEU A N 1
ATOM 1604 C CA . LEU A 1 203 ? -17.713 7.789 -1.151 1.00 98.31 203 LEU A CA 1
ATOM 1605 C C . LEU A 1 203 ? -16.466 8.625 -1.443 1.00 98.31 203 LEU A C 1
ATOM 1607 O O . LEU A 1 203 ? -15.954 8.584 -2.558 1.00 98.31 203 LEU A O 1
ATOM 1611 N N . LEU A 1 204 ? -15.943 9.341 -0.441 1.00 98.62 204 LEU A N 1
ATOM 1612 C CA . LEU A 1 204 ? -14.696 10.090 -0.582 1.00 98.62 204 LEU A CA 1
ATOM 1613 C C . LEU A 1 204 ? -13.524 9.158 -0.905 1.00 98.62 204 LEU A C 1
ATOM 1615 O O . LEU A 1 204 ? -12.735 9.461 -1.796 1.00 98.62 204 LEU A O 1
ATOM 1619 N N . LEU A 1 205 ? -13.424 8.022 -0.208 1.00 98.62 205 LEU A N 1
ATOM 1620 C CA . LEU A 1 205 ? -12.394 7.024 -0.470 1.00 98.62 205 LEU A CA 1
ATOM 1621 C C . LEU A 1 205 ? -12.468 6.527 -1.914 1.00 98.62 205 LEU A C 1
ATOM 1623 O O . LEU A 1 205 ? -11.465 6.574 -2.621 1.00 98.62 205 LEU A O 1
ATOM 1627 N N . ALA A 1 206 ? -13.650 6.099 -2.361 1.00 98.44 206 ALA A N 1
ATOM 1628 C CA . ALA A 1 206 ? -13.861 5.598 -3.714 1.00 98.44 206 ALA A CA 1
ATOM 1629 C C . ALA A 1 206 ? -13.517 6.658 -4.769 1.00 98.44 206 ALA A C 1
ATOM 1631 O O . ALA A 1 206 ? -12.778 6.367 -5.705 1.00 98.44 206 ALA A O 1
ATOM 1632 N N . LEU A 1 207 ? -13.982 7.898 -4.586 1.00 98.50 207 LEU A N 1
ATOM 1633 C CA . LEU A 1 207 ? -13.702 9.006 -5.499 1.00 98.50 207 LEU A CA 1
ATOM 1634 C C . LEU A 1 207 ? -12.197 9.267 -5.633 1.00 98.50 207 LEU A C 1
ATOM 1636 O O . LEU A 1 207 ? -11.691 9.392 -6.745 1.00 98.50 207 LEU A O 1
ATOM 1640 N N . LEU A 1 208 ? -11.476 9.335 -4.511 1.00 98.56 208 LEU A N 1
ATOM 1641 C CA . LEU A 1 208 ? -10.038 9.606 -4.507 1.00 98.56 208 LEU A CA 1
ATOM 1642 C C . LEU A 1 208 ? -9.223 8.450 -5.095 1.00 98.56 208 LEU A C 1
ATOM 1644 O O . LEU A 1 208 ? -8.242 8.699 -5.793 1.00 98.56 208 LEU A O 1
ATOM 1648 N N . VAL A 1 209 ? -9.628 7.200 -4.853 1.00 98.25 209 VAL A N 1
ATOM 1649 C CA . VAL A 1 209 ? -8.985 6.023 -5.459 1.00 98.25 209 VAL A CA 1
ATOM 1650 C C . VAL A 1 209 ? -9.219 6.003 -6.966 1.00 98.25 209 VAL A C 1
ATOM 1652 O O . VAL A 1 209 ? -8.262 5.847 -7.716 1.00 98.25 209 VAL A O 1
ATOM 1655 N N . ILE A 1 210 ? -10.452 6.232 -7.429 1.00 97.69 210 ILE A N 1
ATOM 1656 C CA . ILE A 1 210 ? -10.768 6.306 -8.865 1.00 97.69 210 ILE A CA 1
ATOM 1657 C C . ILE A 1 210 ? -9.978 7.437 -9.530 1.00 97.69 210 ILE A C 1
ATOM 1659 O O . ILE A 1 210 ? -9.373 7.223 -10.576 1.00 97.69 210 ILE A O 1
ATOM 1663 N N . ALA A 1 211 ? -9.923 8.617 -8.908 1.00 98.00 211 ALA A N 1
ATOM 1664 C CA . ALA A 1 211 ? -9.131 9.735 -9.412 1.00 98.00 211 ALA A CA 1
ATOM 1665 C C . ALA A 1 211 ? -7.631 9.395 -9.475 1.00 98.00 211 ALA A C 1
ATOM 1667 O O . ALA A 1 211 ? -6.972 9.692 -10.468 1.00 98.00 211 ALA A O 1
ATOM 1668 N N . GLY A 1 212 ? -7.097 8.725 -8.450 1.00 96.88 212 GLY A N 1
ATOM 1669 C CA . GLY A 1 212 ? -5.706 8.271 -8.414 1.00 96.88 212 GLY A CA 1
ATOM 1670 C C . GLY A 1 212 ? -5.385 7.162 -9.422 1.00 96.88 212 GLY A C 1
ATOM 1671 O O . GLY A 1 212 ? -4.256 7.071 -9.896 1.00 96.88 212 GLY A O 1
ATOM 1672 N N . LEU A 1 213 ? -6.366 6.332 -9.776 1.00 95.88 213 LEU A N 1
ATOM 1673 C CA . LEU A 1 213 ? -6.244 5.268 -10.775 1.00 95.88 213 LEU A CA 1
ATOM 1674 C C . LEU A 1 213 ? -6.562 5.723 -12.198 1.00 95.88 213 LEU A C 1
ATOM 1676 O O . LEU A 1 213 ? -6.324 4.962 -13.134 1.00 95.88 213 LEU A O 1
ATOM 1680 N N . ALA A 1 214 ? -7.063 6.944 -12.387 1.00 95.62 214 ALA A N 1
ATOM 1681 C CA . ALA A 1 214 ? -7.472 7.439 -13.695 1.00 95.62 214 ALA A CA 1
ATOM 1682 C C . ALA A 1 214 ? -6.394 7.268 -14.787 1.00 95.62 214 ALA A C 1
ATOM 1684 O O . ALA A 1 214 ? -6.765 6.820 -15.869 1.00 95.62 214 ALA A O 1
ATOM 1685 N N . PRO A 1 215 ? -5.084 7.510 -14.544 1.00 93.56 215 PRO A N 1
ATOM 1686 C CA . PRO A 1 215 ? -4.056 7.283 -15.565 1.00 93.56 215 PRO A CA 1
ATOM 1687 C C . PRO A 1 215 ? -3.923 5.814 -15.987 1.00 93.56 215 PRO A C 1
ATOM 1689 O O . PRO A 1 215 ? -3.799 5.534 -17.175 1.00 93.56 215 PRO A O 1
ATOM 1692 N N . PHE A 1 216 ? -3.999 4.881 -15.031 1.00 91.88 216 PHE A N 1
ATOM 1693 C CA . PHE A 1 216 ? -3.990 3.442 -15.310 1.00 91.88 216 PHE A CA 1
ATOM 1694 C C . PHE A 1 216 ? -5.223 3.034 -16.114 1.00 91.88 216 PHE A C 1
ATOM 1696 O O . PHE A 1 216 ? -5.102 2.436 -17.176 1.00 91.88 216 PHE A O 1
ATOM 1703 N N . LEU A 1 217 ? -6.414 3.401 -15.630 1.00 91.94 217 LEU A N 1
ATOM 1704 C CA . LEU A 1 217 ? -7.678 3.042 -16.274 1.00 91.94 217 LEU A CA 1
ATOM 1705 C C . LEU A 1 217 ? -7.775 3.625 -17.685 1.00 91.94 217 LEU A C 1
ATOM 1707 O O . LEU A 1 217 ? -8.248 2.954 -18.596 1.00 91.94 217 LEU A O 1
ATOM 1711 N N . TRP A 1 218 ? -7.295 4.855 -17.873 1.00 93.31 218 TRP A N 1
ATOM 1712 C CA . TRP A 1 218 ? -7.223 5.492 -19.181 1.00 93.31 218 TRP A CA 1
ATOM 1713 C C . TRP A 1 218 ? -6.303 4.731 -20.136 1.00 93.31 218 TRP A C 1
ATOM 1715 O O . TRP A 1 218 ? -6.689 4.495 -21.278 1.00 93.31 218 TRP A O 1
ATOM 1725 N N . ALA A 1 219 ? -5.122 4.316 -19.668 1.00 91.75 219 ALA A N 1
ATOM 1726 C CA . ALA A 1 219 ? -4.179 3.547 -20.471 1.00 91.75 219 ALA A CA 1
ATOM 1727 C C . ALA A 1 219 ? -4.695 2.140 -20.807 1.00 91.75 219 ALA A C 1
ATOM 1729 O O . ALA A 1 219 ? -4.414 1.643 -21.888 1.00 91.75 219 ALA A O 1
ATOM 1730 N N . MET A 1 220 ? -5.465 1.502 -19.922 1.00 90.44 220 MET A N 1
ATOM 1731 C CA . MET A 1 220 ? -5.996 0.149 -20.145 1.00 90.44 220 MET A CA 1
ATOM 1732 C C . MET A 1 220 ? -7.219 0.119 -21.076 1.00 90.44 220 MET A C 1
ATOM 1734 O O . MET A 1 220 ? -7.465 -0.875 -21.754 1.00 90.44 220 MET A O 1
ATOM 1738 N N . LEU A 1 221 ? -8.009 1.197 -21.117 1.00 90.50 221 LEU A N 1
ATOM 1739 C CA . LEU A 1 221 ? -9.321 1.219 -21.772 1.00 90.50 221 LEU A CA 1
ATOM 1740 C C . LEU A 1 221 ? -9.322 0.886 -23.281 1.00 90.50 221 LEU A C 1
ATOM 1742 O O . LEU A 1 221 ? -10.258 0.205 -23.709 1.00 90.50 221 LEU A O 1
ATOM 1746 N N . PRO A 1 222 ? -8.362 1.349 -24.109 1.00 88.88 222 PRO A N 1
ATOM 1747 C CA . PRO A 1 222 ? -8.326 1.006 -25.531 1.00 88.88 222 PRO A CA 1
ATOM 1748 C C . PRO A 1 222 ? -8.162 -0.499 -25.760 1.00 88.88 222 PRO A C 1
ATOM 1750 O O . PRO A 1 222 ? -8.949 -1.085 -26.503 1.00 88.88 222 PRO A O 1
ATOM 1753 N N . ASP A 1 223 ? -7.220 -1.125 -25.055 1.00 85.94 223 ASP A N 1
ATOM 1754 C CA . ASP A 1 223 ? -6.926 -2.554 -25.196 1.00 85.94 223 ASP A CA 1
ATOM 1755 C C . ASP A 1 223 ? -8.083 -3.399 -24.651 1.00 85.94 223 ASP A C 1
ATOM 1757 O O . ASP A 1 223 ? -8.515 -4.345 -25.305 1.00 85.94 223 ASP A O 1
ATOM 1761 N N . MET A 1 224 ? -8.697 -2.976 -23.534 1.00 86.50 224 MET A N 1
ATOM 1762 C CA . MET A 1 224 ? -9.927 -3.594 -23.012 1.00 86.50 224 MET A CA 1
ATOM 1763 C C . MET A 1 224 ? -11.070 -3.615 -24.029 1.00 86.50 224 MET A C 1
ATOM 1765 O O . MET A 1 224 ? -11.854 -4.561 -24.070 1.00 86.50 224 MET A O 1
ATOM 1769 N N . ARG A 1 225 ? -11.196 -2.568 -24.850 1.00 87.19 225 ARG A N 1
ATOM 1770 C CA . ARG A 1 225 ? -12.238 -2.486 -25.883 1.00 87.19 225 ARG A CA 1
ATOM 1771 C C . ARG A 1 225 ? -11.908 -3.312 -27.122 1.00 87.19 225 ARG A C 1
ATOM 1773 O O . ARG A 1 225 ? -12.837 -3.756 -27.790 1.00 87.19 225 ARG A O 1
ATOM 1780 N N . ALA A 1 226 ? -10.627 -3.451 -27.451 1.00 85.62 226 ALA A N 1
ATOM 1781 C CA . ALA A 1 226 ? -10.172 -4.132 -28.656 1.00 85.62 226 ALA A CA 1
ATOM 1782 C C . ALA A 1 226 ? -10.091 -5.653 -28.471 1.00 85.62 226 ALA A C 1
ATOM 1784 O O . ALA A 1 226 ? -10.601 -6.394 -29.307 1.00 85.62 226 ALA A O 1
ATOM 1785 N N . GLU A 1 227 ? -9.471 -6.111 -27.383 1.00 78.12 227 GLU A N 1
ATOM 1786 C CA . GLU A 1 227 ? -9.227 -7.537 -27.128 1.00 78.12 227 GLU A CA 1
ATOM 1787 C C . GLU A 1 227 ? -10.384 -8.205 -26.372 1.00 78.12 227 GLU A C 1
ATOM 1789 O O . GLU A 1 227 ? -10.582 -9.415 -26.470 1.00 78.12 227 GLU A O 1
ATOM 1794 N N . GLY A 1 228 ? -11.215 -7.418 -25.682 1.00 74.12 228 GLY A N 1
ATOM 1795 C CA . GLY A 1 228 ? -12.378 -7.924 -24.965 1.00 74.12 228 GLY A CA 1
ATOM 1796 C C . GLY A 1 228 ? -11.993 -8.653 -23.680 1.00 74.12 228 GLY A C 1
ATOM 1797 O O . GLY A 1 228 ? -11.716 -8.009 -22.671 1.00 74.12 228 GLY A O 1
ATOM 1798 N N . ASP A 1 229 ? -12.067 -9.985 -23.680 1.00 64.81 229 ASP A N 1
ATOM 1799 C CA . ASP A 1 229 ? -11.953 -10.785 -22.461 1.00 64.81 229 ASP A CA 1
ATOM 1800 C C . ASP A 1 229 ? -10.489 -11.078 -22.077 1.00 64.81 229 ASP A C 1
ATOM 1802 O O . ASP A 1 229 ? -9.803 -11.861 -22.731 1.00 64.81 229 ASP A O 1
ATOM 1806 N N . PHE A 1 230 ? -10.029 -10.463 -20.983 1.00 65.19 230 PHE A N 1
ATOM 1807 C CA . PHE A 1 230 ? -8.721 -10.719 -20.362 1.00 65.19 230 PHE A CA 1
ATOM 1808 C C . PHE A 1 230 ? -8.784 -11.807 -19.278 1.00 65.19 230 PHE A C 1
ATOM 1810 O O . PHE A 1 230 ? -7.780 -12.073 -18.610 1.00 65.19 230 PHE A O 1
ATOM 1817 N N . PHE A 1 231 ? -9.947 -12.426 -19.046 1.00 64.06 231 PHE A N 1
ATOM 1818 C CA . PHE A 1 231 ? -10.057 -13.531 -18.108 1.00 64.06 231 PHE A CA 1
ATOM 1819 C C . PHE A 1 231 ? -9.300 -14.742 -18.654 1.00 64.06 231 PHE A C 1
ATOM 1821 O O . PHE A 1 231 ? -9.575 -15.269 -19.732 1.00 64.06 231 PHE A O 1
ATOM 1828 N N . ALA A 1 232 ? -8.326 -15.208 -17.874 1.00 61.19 232 ALA A N 1
ATOM 1829 C CA . ALA A 1 232 ? -7.677 -16.479 -18.140 1.00 61.19 232 ALA A CA 1
ATOM 1830 C C . ALA A 1 232 ? -8.715 -17.609 -18.045 1.00 61.19 232 ALA A C 1
ATOM 1832 O O . ALA A 1 232 ? -9.522 -17.651 -17.116 1.00 61.19 232 ALA A O 1
ATOM 1833 N N . SER A 1 233 ? -8.680 -18.555 -18.982 1.00 65.06 233 SER A N 1
ATOM 1834 C CA . SER A 1 233 ? -9.466 -19.782 -18.869 1.00 65.06 233 SER A CA 1
ATOM 1835 C C . SER A 1 233 ? -8.945 -20.632 -17.700 1.00 65.06 233 SER A C 1
ATOM 1837 O O . SER A 1 233 ? -7.769 -20.999 -17.695 1.00 65.06 233 SER A O 1
ATOM 1839 N N . GLY A 1 234 ? -9.809 -20.979 -16.740 1.00 71.50 234 GLY A N 1
ATOM 1840 C CA . GLY A 1 234 ? -9.435 -21.734 -15.531 1.00 71.50 234 GLY A CA 1
ATOM 1841 C C . GLY A 1 234 ? -8.991 -20.833 -14.370 1.00 71.50 234 GLY A C 1
ATOM 1842 O O . GLY A 1 234 ? -9.316 -19.650 -14.345 1.00 71.50 234 GLY A O 1
ATOM 1843 N N . GLY A 1 235 ? -8.259 -21.373 -13.390 1.00 65.25 235 GLY A N 1
ATOM 1844 C CA . GLY A 1 235 ? -7.669 -20.579 -12.302 1.00 65.25 235 GLY A CA 1
ATOM 1845 C C . GLY A 1 235 ? -6.338 -19.920 -12.688 1.00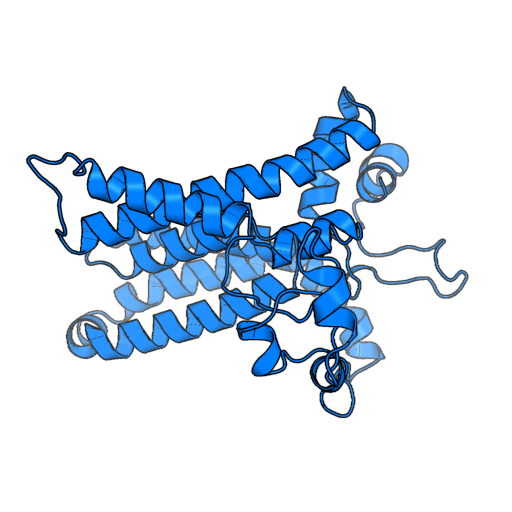 65.25 235 GLY A C 1
ATOM 1846 O O . GLY A 1 235 ? -5.793 -19.112 -11.932 1.00 65.25 235 GLY A O 1
ATOM 1847 N N . GLY A 1 236 ? -5.799 -20.241 -13.869 1.00 73.12 236 GLY A N 1
ATOM 1848 C CA . GLY A 1 236 ? -4.561 -19.670 -14.395 1.00 73.12 236 GLY A CA 1
ATOM 1849 C C . GLY A 1 236 ? -3.378 -19.950 -13.470 1.00 73.12 236 GLY A C 1
ATOM 1850 O O . GLY A 1 236 ? -3.108 -21.090 -13.095 1.00 73.12 236 GLY A O 1
ATOM 1851 N N . PHE A 1 237 ? -2.671 -18.897 -13.058 1.00 68.44 237 PHE A N 1
ATOM 1852 C CA . PHE A 1 237 ? -1.586 -19.041 -12.092 1.00 68.44 237 PHE A CA 1
ATOM 1853 C C . PHE A 1 237 ? -2.067 -19.461 -10.699 1.00 68.44 237 PHE A C 1
ATOM 1855 O O . PHE A 1 237 ? -1.257 -19.995 -9.955 1.00 68.44 237 PHE A O 1
ATOM 1862 N N . ALA A 1 238 ? -3.343 -19.302 -10.328 1.00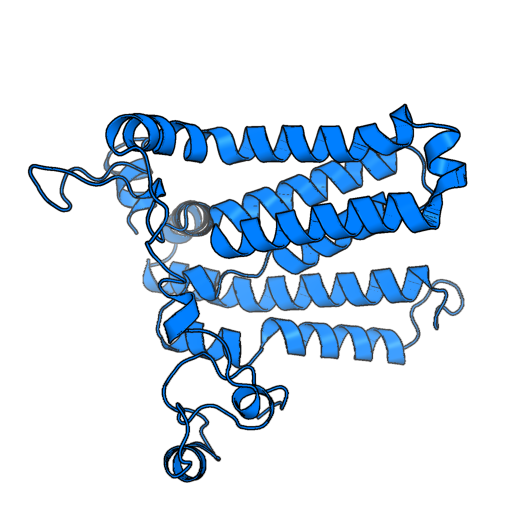 70.56 238 ALA A N 1
ATOM 1863 C CA . ALA A 1 238 ? -3.825 -19.777 -9.029 1.00 70.56 238 ALA A CA 1
ATOM 1864 C C . ALA A 1 238 ? -3.770 -21.310 -8.926 1.00 70.56 238 ALA A C 1
ATOM 1866 O O . ALA A 1 238 ? -3.419 -21.831 -7.873 1.00 70.56 238 ALA A O 1
ATOM 1867 N N . ASP A 1 239 ? -4.006 -22.036 -10.019 1.00 69.88 239 ASP A N 1
ATOM 1868 C CA . ASP A 1 239 ? -3.964 -23.508 -10.038 1.00 69.88 239 ASP A CA 1
ATOM 1869 C C . ASP A 1 239 ? -2.540 -24.053 -9.833 1.00 69.88 239 ASP A C 1
ATOM 1871 O O . ASP A 1 239 ? -2.340 -25.150 -9.320 1.00 69.88 239 ASP A O 1
ATOM 1875 N N . ILE A 1 240 ? -1.532 -23.266 -10.220 1.00 69.50 240 ILE A N 1
ATOM 1876 C CA . ILE A 1 240 ? -0.108 -23.625 -10.141 1.00 69.50 240 ILE A CA 1
ATOM 1877 C C . ILE A 1 240 ? 0.564 -22.981 -8.918 1.00 69.50 240 ILE A C 1
ATOM 1879 O O . ILE A 1 240 ? 1.603 -23.476 -8.457 1.00 69.50 240 ILE A O 1
ATOM 1883 N N . PHE A 1 241 ? 0.008 -21.857 -8.438 1.00 69.19 241 PHE A N 1
ATOM 1884 C CA . PHE A 1 241 ? 0.579 -20.996 -7.406 1.00 69.19 241 PHE A CA 1
ATOM 1885 C C . PHE A 1 241 ? -0.212 -20.792 -6.118 1.00 69.19 241 PHE A C 1
ATOM 1887 O O . PHE A 1 241 ? 0.175 -19.973 -5.284 1.00 69.19 241 PHE A O 1
ATOM 1894 N N . SER A 1 242 ? -1.248 -21.591 -5.899 1.00 68.44 242 SER A N 1
ATOM 1895 C CA . SER A 1 242 ? -1.918 -21.664 -4.604 1.00 68.44 242 SER A CA 1
ATOM 1896 C C . SER A 1 242 ? -1.041 -22.331 -3.542 1.00 68.44 242 SER A C 1
ATOM 1898 O O . SER A 1 242 ? -0.301 -23.271 -3.821 1.00 68.44 242 SER A O 1
ATOM 1900 N N . ALA A 1 243 ? -1.134 -21.830 -2.309 1.00 66.06 243 ALA A N 1
ATOM 1901 C CA . ALA A 1 243 ? -0.408 -22.392 -1.179 1.00 66.06 243 ALA A CA 1
ATOM 1902 C C . ALA A 1 243 ? -0.925 -23.802 -0.861 1.00 66.06 243 ALA A C 1
ATOM 1904 O O . ALA A 1 243 ? -2.127 -24.005 -0.676 1.00 66.06 243 ALA A O 1
ATOM 1905 N N . ASP A 1 244 ? -0.004 -24.759 -0.759 1.00 73.31 244 ASP A N 1
ATOM 1906 C CA . ASP A 1 244 ? -0.281 -26.065 -0.166 1.00 73.31 244 ASP A CA 1
ATOM 1907 C C . ASP A 1 244 ? -0.487 -25.891 1.350 1.00 73.31 244 ASP A C 1
ATOM 1909 O O . ASP A 1 244 ? 0.207 -25.101 1.995 1.00 73.31 244 ASP A O 1
ATOM 1913 N N . VAL A 1 245 ? -1.417 -26.644 1.944 1.00 77.81 245 VAL A N 1
ATOM 1914 C CA . VAL A 1 245 ? -1.650 -26.656 3.397 1.00 77.81 245 VAL A CA 1
ATOM 1915 C C . VAL A 1 245 ? -0.365 -27.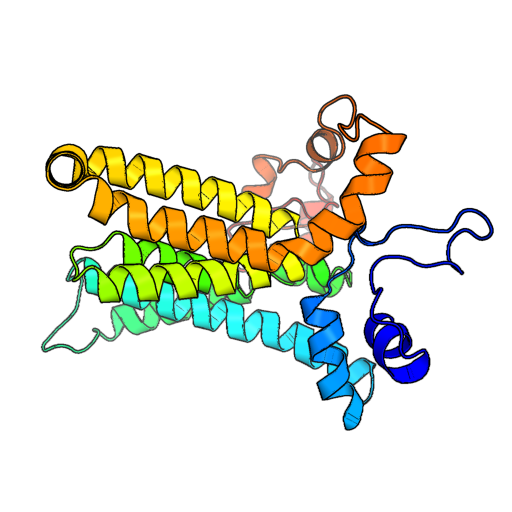025 4.150 1.00 77.81 245 VAL A C 1
ATOM 1917 O O . VAL A 1 245 ? -0.071 -26.442 5.196 1.00 77.81 245 VAL A O 1
ATOM 1920 N N . LEU A 1 246 ? 0.448 -27.935 3.601 1.00 76.62 246 LEU A N 1
ATOM 1921 C CA . LEU A 1 246 ? 1.757 -28.285 4.165 1.00 76.62 246 LEU A CA 1
ATOM 1922 C C . LEU A 1 246 ? 2.756 -27.122 4.100 1.00 76.62 246 LEU A C 1
ATOM 1924 O O . LEU A 1 246 ? 3.624 -27.005 4.967 1.00 76.62 246 LEU A O 1
ATOM 1928 N N . GLY A 1 247 ? 2.592 -26.212 3.137 1.00 74.31 247 GLY A N 1
ATOM 1929 C CA . GLY A 1 247 ? 3.426 -25.025 2.962 1.00 74.31 247 GLY A CA 1
ATOM 1930 C C . GLY A 1 247 ? 3.320 -23.996 4.092 1.00 74.31 247 GLY A C 1
ATOM 1931 O O . GLY A 1 247 ? 4.154 -23.097 4.169 1.00 74.31 247 GLY A O 1
ATOM 1932 N N . TYR A 1 248 ? 2.340 -24.136 4.993 1.00 76.94 248 TYR A N 1
ATOM 1933 C CA . TYR A 1 248 ? 2.254 -23.344 6.227 1.00 76.94 248 TYR A CA 1
ATOM 1934 C C . TYR A 1 248 ? 3.126 -23.891 7.363 1.00 76.94 248 TYR A C 1
ATOM 1936 O O . TYR A 1 248 ? 3.488 -23.147 8.278 1.00 76.94 248 TYR A O 1
ATOM 1944 N N . LEU A 1 249 ? 3.460 -25.185 7.315 1.00 80.50 249 LEU A N 1
ATOM 1945 C CA . LEU A 1 249 ? 4.158 -25.908 8.382 1.00 80.50 249 LEU A CA 1
ATOM 1946 C C . LEU A 1 249 ? 5.645 -26.118 8.092 1.00 80.50 249 LEU A C 1
ATOM 1948 O O . LEU A 1 249 ? 6.409 -26.397 9.013 1.00 80.50 249 LEU A O 1
ATOM 1952 N N . VAL A 1 250 ? 6.052 -25.993 6.830 1.00 80.00 250 VAL A N 1
ATOM 1953 C CA . VAL A 1 250 ? 7.408 -26.302 6.375 1.00 80.00 250 VAL A CA 1
ATOM 1954 C C . VAL A 1 250 ? 7.999 -25.097 5.630 1.00 80.00 250 VAL A C 1
ATOM 1956 O O . VAL A 1 250 ? 7.300 -24.505 4.803 1.00 80.00 250 VAL A O 1
ATOM 1959 N N . PRO A 1 251 ? 9.260 -24.703 5.901 1.00 78.44 251 PRO A N 1
ATOM 1960 C CA . PRO A 1 251 ? 9.910 -23.615 5.175 1.00 78.44 251 PRO A CA 1
ATOM 1961 C C . PRO A 1 251 ? 10.173 -23.985 3.710 1.00 78.44 251 PRO A C 1
ATOM 1963 O O . PRO A 1 251 ? 10.054 -25.138 3.315 1.00 78.44 251 PRO A O 1
ATOM 1966 N N . THR A 1 252 ? 10.558 -23.010 2.882 1.00 78.00 252 THR A N 1
ATOM 1967 C CA . THR A 1 252 ? 10.971 -23.296 1.493 1.00 78.00 252 THR A CA 1
ATOM 1968 C C . THR A 1 252 ? 12.260 -24.126 1.458 1.00 78.00 252 THR A C 1
ATOM 1970 O O . THR A 1 252 ? 13.089 -24.021 2.366 1.00 78.00 252 THR A O 1
ATOM 1973 N N . ARG A 1 253 ? 12.530 -24.838 0.354 1.00 81.88 253 ARG A N 1
ATOM 1974 C CA . ARG A 1 253 ? 13.841 -25.483 0.144 1.00 81.88 253 ARG A CA 1
ATOM 1975 C C . ARG A 1 253 ? 15.027 -24.505 0.085 1.00 81.88 253 ARG A C 1
ATOM 1977 O O . ARG A 1 253 ? 16.172 -24.934 0.141 1.00 81.88 253 ARG A O 1
ATOM 1984 N N . LEU A 1 254 ? 14.769 -23.202 -0.071 1.00 78.75 254 LEU A N 1
ATOM 1985 C CA . LEU A 1 254 ? 15.801 -22.155 -0.051 1.00 78.75 254 LEU A CA 1
ATOM 1986 C C . LEU A 1 254 ? 16.167 -21.714 1.372 1.00 78.75 254 LEU A C 1
ATOM 1988 O O . LEU A 1 254 ? 17.014 -20.841 1.549 1.00 78.75 254 LEU A O 1
ATOM 1992 N N . HIS A 1 255 ? 15.524 -22.283 2.390 1.00 79.88 255 HIS A N 1
ATOM 1993 C CA . HIS A 1 255 ? 15.834 -21.988 3.775 1.00 79.88 255 HIS A CA 1
ATOM 1994 C C . HIS A 1 255 ? 17.277 -22.416 4.114 1.00 79.88 255 HIS A C 1
ATOM 1996 O O . HIS A 1 255 ? 17.632 -23.570 3.872 1.00 79.88 255 HIS A O 1
ATOM 2002 N N . PRO A 1 256 ? 18.098 -21.554 4.747 1.00 80.81 256 PRO A N 1
ATOM 2003 C CA . PRO A 1 256 ? 19.535 -21.798 4.917 1.00 80.81 256 PRO A CA 1
ATOM 2004 C C . PRO A 1 256 ? 19.866 -23.033 5.767 1.00 80.81 256 PRO A C 1
ATOM 2006 O O . PRO A 1 256 ? 20.877 -23.681 5.532 1.00 80.81 256 PRO A O 1
ATOM 2009 N N . ILE A 1 257 ? 19.025 -23.355 6.757 1.00 84.69 257 ILE A N 1
ATOM 2010 C CA . ILE A 1 257 ? 19.227 -24.504 7.661 1.00 84.69 257 ILE A CA 1
ATOM 2011 C C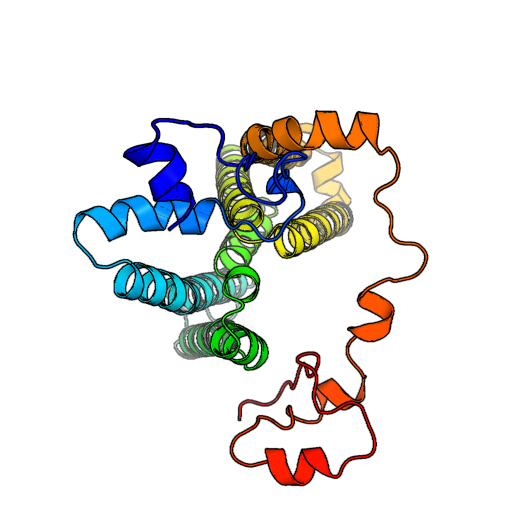 . ILE A 1 257 ? 18.426 -25.734 7.210 1.00 84.69 257 ILE A C 1
ATOM 2013 O O . ILE A 1 257 ? 18.983 -26.804 7.002 1.00 84.69 257 ILE A O 1
ATOM 2017 N N . PHE A 1 258 ? 17.106 -25.597 7.061 1.00 85.06 258 PHE A N 1
ATOM 2018 C CA . PHE A 1 258 ? 16.211 -26.722 6.776 1.00 85.06 258 PHE A CA 1
ATOM 2019 C C . PHE A 1 258 ? 16.049 -27.058 5.288 1.00 85.06 258 PHE A C 1
ATOM 2021 O O . PHE A 1 258 ? 15.377 -28.036 4.971 1.00 85.06 258 PHE A O 1
ATOM 2028 N N . GLY A 1 259 ? 16.644 -26.285 4.376 1.00 85.31 259 GLY A N 1
ATOM 2029 C CA . GLY A 1 259 ? 16.405 -26.407 2.937 1.00 85.31 259 GLY A CA 1
ATOM 2030 C C . GLY A 1 259 ? 16.703 -27.795 2.366 1.00 85.31 259 GLY A C 1
ATOM 2031 O O . GLY A 1 259 ? 15.899 -28.319 1.595 1.00 85.31 259 GLY A O 1
ATOM 2032 N N . GLU A 1 260 ? 17.800 -28.427 2.799 1.00 87.62 260 GLU A N 1
ATOM 2033 C CA . GLU A 1 260 ? 18.171 -29.779 2.353 1.00 87.62 260 GLU A CA 1
ATOM 2034 C C . GLU A 1 260 ? 17.160 -30.839 2.796 1.00 87.62 260 GLU A C 1
ATOM 2036 O O . GLU A 1 260 ? 16.776 -31.694 2.002 1.00 87.62 260 GLU A O 1
ATOM 2041 N N . TRP A 1 261 ? 16.675 -30.759 4.039 1.00 88.81 261 TRP A N 1
ATOM 2042 C CA . TRP A 1 261 ? 15.631 -31.659 4.530 1.00 88.81 261 TRP A CA 1
ATOM 2043 C C . TRP A 1 261 ? 14.322 -31.445 3.768 1.00 88.81 261 TRP A C 1
ATOM 2045 O O . TRP A 1 261 ? 13.718 -32.407 3.295 1.00 88.81 261 TRP A O 1
ATOM 2055 N N . VAL A 1 262 ? 13.919 -30.187 3.581 1.00 86.69 262 VAL A N 1
ATOM 2056 C CA . VAL A 1 262 ? 12.700 -29.833 2.847 1.00 86.69 262 VAL A CA 1
ATOM 2057 C C . VAL A 1 262 ? 12.729 -30.363 1.414 1.00 86.69 262 VAL A C 1
ATOM 2059 O O . VAL A 1 262 ? 11.715 -30.870 0.940 1.00 86.69 262 VAL A O 1
ATOM 2062 N N . ALA A 1 263 ? 13.885 -30.321 0.746 1.00 85.81 263 ALA A N 1
ATOM 2063 C CA . ALA A 1 263 ? 14.049 -30.833 -0.614 1.00 85.81 263 ALA A CA 1
ATOM 2064 C C . ALA A 1 263 ? 13.735 -32.337 -0.750 1.00 85.81 263 ALA A C 1
ATOM 2066 O O . ALA A 1 263 ? 13.415 -32.788 -1.849 1.00 85.81 263 ALA A O 1
ATOM 2067 N N . THR A 1 264 ? 13.790 -33.104 0.346 1.00 87.75 264 THR A N 1
ATOM 2068 C CA . THR A 1 264 ? 13.452 -34.539 0.358 1.00 87.75 264 THR A CA 1
ATOM 2069 C C . THR A 1 264 ? 11.955 -34.823 0.482 1.00 87.75 264 THR A C 1
ATOM 2071 O O . THR A 1 264 ? 11.530 -35.964 0.294 1.00 87.75 264 THR A O 1
ATOM 2074 N N . LEU A 1 265 ? 11.141 -33.815 0.810 1.00 85.62 265 LEU A N 1
ATOM 2075 C CA . LEU A 1 265 ? 9.724 -34.011 1.092 1.00 85.62 265 LEU A CA 1
ATOM 2076 C C . LEU A 1 265 ? 8.907 -34.148 -0.206 1.00 85.62 265 LEU A C 1
ATOM 2078 O O . LEU A 1 265 ? 9.154 -33.410 -1.162 1.00 85.62 265 LEU A O 1
ATOM 2082 N N . PRO A 1 266 ? 7.908 -35.052 -0.253 1.00 83.19 266 PRO A N 1
ATOM 2083 C CA . PRO A 1 266 ? 7.173 -35.394 -1.472 1.00 83.19 266 PRO A CA 1
ATOM 2084 C C . PRO A 1 266 ? 6.017 -34.419 -1.759 1.00 83.19 266 PRO A C 1
ATOM 2086 O O . PRO A 1 266 ? 4.890 -34.837 -2.011 1.00 83.19 266 PRO A O 1
ATOM 2089 N N . PHE A 1 267 ? 6.280 -33.115 -1.699 1.00 77.12 267 PHE A N 1
ATOM 2090 C CA . PHE A 1 267 ? 5.331 -32.067 -2.082 1.00 77.12 267 PHE A CA 1
ATOM 2091 C C . PHE A 1 267 ? 6.073 -30.904 -2.762 1.00 77.12 267 PHE A C 1
ATOM 2093 O O . PHE A 1 267 ? 7.298 -30.822 -2.638 1.00 77.12 267 PHE A O 1
ATOM 2100 N N . PRO A 1 268 ? 5.380 -30.018 -3.508 1.00 73.56 268 PRO A N 1
ATOM 2101 C CA . PRO A 1 268 ? 6.020 -28.904 -4.205 1.00 73.56 268 PRO A CA 1
ATOM 2102 C C . PRO A 1 268 ? 6.761 -27.989 -3.224 1.00 73.56 268 PRO A C 1
ATOM 2104 O O . PRO A 1 268 ? 6.145 -27.185 -2.536 1.00 73.56 268 PRO A O 1
ATOM 2107 N N . ASN A 1 269 ? 8.087 -28.123 -3.156 1.00 70.75 269 ASN A N 1
ATOM 2108 C CA . ASN A 1 269 ? 8.944 -27.493 -2.144 1.00 70.75 269 ASN A CA 1
ATOM 2109 C C . ASN A 1 269 ? 9.876 -26.399 -2.714 1.00 70.75 269 ASN A C 1
ATOM 2111 O O . ASN A 1 269 ? 10.652 -25.763 -1.994 1.00 70.75 269 ASN A O 1
ATOM 2115 N N . ASP A 1 270 ? 9.784 -26.170 -4.023 1.00 66.00 270 ASP A N 1
ATOM 2116 C CA . ASP A 1 270 ? 10.658 -25.329 -4.841 1.00 66.00 270 ASP A CA 1
ATOM 2117 C C . ASP A 1 270 ? 10.028 -23.995 -5.259 1.00 66.00 270 ASP A C 1
ATOM 2119 O O . ASP A 1 270 ? 10.711 -23.134 -5.815 1.00 66.00 270 ASP A O 1
ATOM 2123 N N . LYS A 1 271 ? 8.743 -23.792 -4.956 1.00 63.94 271 LYS A N 1
ATOM 2124 C CA . LYS A 1 271 ? 8.014 -22.563 -5.280 1.00 63.94 271 LYS A CA 1
ATOM 2125 C C . LYS A 1 271 ? 7.900 -21.633 -4.072 1.00 63.94 271 LYS A C 1
ATOM 2127 O O . LYS A 1 271 ? 7.809 -22.071 -2.924 1.00 63.94 271 LYS A O 1
ATOM 2132 N N . GLY A 1 272 ? 7.814 -20.327 -4.337 1.00 56.91 272 GLY A N 1
ATOM 2133 C CA . GLY A 1 272 ? 7.632 -19.257 -3.336 1.00 56.91 272 GLY A CA 1
ATOM 2134 C C . GLY A 1 272 ? 6.286 -19.244 -2.601 1.00 56.91 272 GLY A C 1
ATOM 2135 O O . GLY A 1 272 ? 5.901 -18.222 -2.046 1.00 56.91 272 GLY A O 1
ATOM 2136 N N . GLN A 1 273 ? 5.549 -20.353 -2.641 1.00 60.47 273 GLN A N 1
ATOM 2137 C CA . GLN A 1 273 ? 4.187 -20.513 -2.122 1.00 60.47 273 GLN A CA 1
ATOM 2138 C C . GLN A 1 273 ? 4.161 -21.021 -0.676 1.00 60.47 273 GLN A C 1
ATOM 2140 O O . GLN A 1 273 ? 3.090 -21.179 -0.095 1.00 60.47 273 GLN A O 1
ATOM 2145 N N . HIS A 1 274 ? 5.331 -21.274 -0.084 1.00 65.31 274 HIS A N 1
ATOM 2146 C CA . HIS A 1 274 ? 5.437 -21.637 1.323 1.00 65.31 274 HIS A CA 1
ATOM 2147 C C . HIS A 1 274 ? 5.230 -20.387 2.164 1.00 65.31 274 HIS A C 1
ATOM 2149 O O . HIS A 1 274 ? 6.115 -19.537 2.281 1.00 65.31 274 HIS A O 1
ATOM 2155 N N . ILE A 1 275 ? 4.049 -20.280 2.760 1.00 64.44 275 ILE A N 1
ATOM 2156 C CA . ILE A 1 275 ? 3.731 -19.261 3.758 1.00 64.44 275 ILE A CA 1
ATOM 2157 C C . ILE A 1 275 ? 4.105 -19.841 5.121 1.00 64.44 275 ILE A C 1
ATOM 2159 O O . ILE A 1 275 ? 3.263 -20.014 6.002 1.00 64.44 275 ILE A O 1
ATOM 2163 N N . PHE A 1 276 ? 5.380 -20.203 5.269 1.00 65.75 276 PHE A N 1
ATOM 2164 C CA . PHE A 1 276 ? 5.882 -20.758 6.514 1.00 65.75 276 PHE A CA 1
ATOM 2165 C C . PHE A 1 276 ? 5.701 -19.725 7.623 1.00 65.75 276 PHE A C 1
ATOM 2167 O O . PHE A 1 276 ? 6.256 -18.627 7.562 1.00 65.75 276 PHE A O 1
ATOM 2174 N N . LEU A 1 277 ? 4.889 -20.081 8.618 1.00 61.56 277 LEU A N 1
ATOM 2175 C CA . LEU A 1 277 ? 4.535 -19.194 9.728 1.00 61.56 277 LEU A CA 1
ATOM 2176 C C . LEU A 1 277 ? 5.656 -19.081 10.774 1.00 61.56 277 LEU A C 1
ATOM 2178 O O . LEU A 1 277 ? 5.563 -18.255 11.683 1.00 61.56 277 LEU A O 1
ATOM 2182 N N . GLY A 1 278 ? 6.691 -19.920 10.674 1.00 55.84 278 GLY A N 1
ATOM 2183 C CA . GLY A 1 278 ? 7.850 -19.882 11.556 1.00 55.84 278 GLY A CA 1
ATOM 2184 C C . GLY A 1 278 ? 8.867 -18.812 11.152 1.00 55.84 278 GLY A C 1
ATOM 2185 O O . GLY A 1 278 ? 9.055 -18.507 9.975 1.00 55.84 278 GLY A O 1
ATOM 2186 N N . TYR A 1 279 ? 9.540 -18.246 12.155 1.00 51.84 279 TYR A N 1
ATOM 2187 C CA . TYR A 1 279 ? 10.656 -17.318 11.976 1.00 51.84 279 TYR A CA 1
ATOM 2188 C C . TYR A 1 279 ? 11.968 -18.089 12.000 1.00 51.84 279 TYR A C 1
ATOM 2190 O O . TYR A 1 279 ? 12.564 -18.232 13.067 1.00 51.84 279 TYR A O 1
ATOM 2198 N N . THR A 1 280 ? 12.404 -18.579 10.845 1.00 42.56 280 THR A N 1
ATOM 2199 C CA . THR A 1 280 ? 13.779 -19.041 10.619 1.00 42.56 280 THR A CA 1
ATOM 2200 C C . THR A 1 280 ? 14.193 -18.766 9.180 1.00 42.56 280 THR A C 1
ATOM 2202 O O . THR A 1 280 ? 13.313 -18.847 8.289 1.00 42.56 280 THR A O 1
#

pLDDT: mean 88.23, std 10.88, range [42.56, 98.62]

Radius of gyration: 21.43 Å; chains: 1; bounding box: 53×51×67 Å

Secondary structure (DSSP, 8-state):
-HHHIIIIIS-----SEESSTTTTT-EEGGGTT--HHHHHHHHHHHTTS-HHHHHHHHHHHHHHHHHHHHHHHHHHHHHHTTTTEETTEE-HHHHHHHHHHHHHHHT-HHHHHHHHTT-HHHH--TTHHHHHHHHHHHTSS--HHHHHHHHHHHHHHHHHHHHH-HHHHHHHHHHHHHHHHHHHHHSHHHHHH-HHHHHHHHHHHHHHHHHHHHHHHHHHHHHHHHH---PPSSSTHHHHHSPPGGGGTS--TT-TTTHHHHHTSSS--SSTT----S--

Sequence (280 aa):
WWLRERVVDQANLDIFHAGWMFHPISINLAFYTLTPLNGLLSIALQSGLSLILASNLLLLSTFVLGAYGTFLLVLDQSAAGDIGMREGTYGRSIILAALVGGLFYGLASSKLFYASLGQFNIASSQWIPFCMLYLLRMTRPAALRVRLRNAAFAALFLTFQFWAELTYGSFLLLFVAIVFVWQMLSQRRAVLRDVPAFLAPYLLLALLVIAGLAPFLWAMLPDMRAEGDFFASGGGFADIFSADVLGYLVPTRLHPIFGEWVATLPFPNDKGQHIFLGYT